Protein AF-A0A7W7CA98-F1 (afdb_monomer)

Sequence (179 aa):
MEGNAPVQLARRSTPPKPGTEVPLLAFAPRVGLQLGHRPVLLFFSGGLRLRAEASVDGRSRLRVLGFHLLADHPQLGKVTITRTEPDSAPTSLVDTGGTEAPGVSALFLHCAVDIERSPGSGRALHLRTSTPLQLVGRARTFPPVSEPFRSQRTVELYQPGDSVPMGSLDPFRVNLGGC

pLDDT: mean 81.35, std 17.96, range [35.34, 98.25]

Structure (mmCIF, N/CA/C/O backbone):
data_AF-A0A7W7CA98-F1
#
_entry.id   AF-A0A7W7CA98-F1
#
loop_
_atom_site.group_PDB
_atom_site.id
_atom_site.type_symbol
_atom_site.label_atom_id
_atom_site.label_alt_id
_atom_site.label_comp_id
_atom_site.label_asym_id
_atom_site.label_entity_id
_atom_site.label_seq_id
_atom_site.pdbx_PDB_ins_code
_atom_site.Cartn_x
_atom_site.Cartn_y
_atom_site.Cartn_z
_atom_site.occupancy
_atom_site.B_iso_or_equiv
_atom_site.auth_seq_id
_atom_site.auth_comp_id
_atom_site.auth_asym_id
_atom_site.auth_atom_id
_atom_site.pdbx_PDB_model_num
ATOM 1 N N . MET A 1 1 ? 3.972 -41.163 -28.117 1.00 38.75 1 MET A N 1
ATOM 2 C CA . MET A 1 1 ? 4.269 -40.563 -26.800 1.00 38.75 1 MET A CA 1
ATOM 3 C C . MET A 1 1 ? 5.172 -39.371 -27.063 1.00 38.75 1 MET A C 1
ATOM 5 O O . MET A 1 1 ? 6.382 -39.535 -27.114 1.00 38.75 1 MET A O 1
ATOM 9 N N . GLU A 1 2 ? 4.589 -38.215 -27.373 1.00 37.62 2 GLU A N 1
ATOM 10 C CA . GLU A 1 2 ? 5.358 -36.997 -27.647 1.00 37.62 2 GLU A CA 1
ATOM 11 C C . GLU A 1 2 ? 5.574 -36.235 -26.343 1.00 37.62 2 GLU A C 1
ATOM 13 O O . GLU A 1 2 ? 4.638 -35.974 -25.586 1.00 37.62 2 GLU A O 1
ATOM 18 N N . GLY A 1 3 ? 6.849 -35.985 -26.050 1.00 35.34 3 GLY A N 1
ATOM 19 C CA . GLY A 1 3 ? 7.312 -35.357 -24.827 1.00 35.34 3 GLY A CA 1
ATOM 20 C C . GLY A 1 3 ? 6.863 -33.906 -24.746 1.00 35.34 3 GLY A C 1
ATOM 21 O O . GLY A 1 3 ? 7.162 -33.091 -25.614 1.00 35.34 3 GLY A O 1
ATOM 22 N N . ASN A 1 4 ? 6.170 -33.598 -23.657 1.00 39.41 4 ASN A N 1
ATOM 23 C CA . ASN A 1 4 ? 5.813 -32.251 -23.250 1.00 39.41 4 ASN A CA 1
ATOM 24 C C . ASN A 1 4 ? 7.109 -31.489 -22.911 1.00 39.41 4 ASN A C 1
ATOM 26 O O . ASN A 1 4 ? 7.714 -31.719 -21.862 1.00 39.41 4 ASN A O 1
ATOM 30 N N . ALA A 1 5 ? 7.571 -30.618 -23.808 1.00 38.69 5 ALA A N 1
ATOM 31 C CA . ALA A 1 5 ? 8.674 -29.714 -23.508 1.00 38.69 5 ALA A CA 1
ATOM 32 C C . ALA A 1 5 ? 8.193 -28.667 -22.484 1.00 38.69 5 ALA A C 1
ATOM 34 O O . ALA A 1 5 ? 7.146 -28.049 -22.697 1.00 38.69 5 ALA A O 1
ATOM 35 N N . PRO A 1 6 ? 8.911 -28.436 -21.372 1.00 41.59 6 PRO A N 1
ATOM 36 C CA . PRO A 1 6 ? 8.546 -27.372 -20.452 1.00 41.59 6 PRO A CA 1
ATOM 37 C C . PRO A 1 6 ? 8.719 -26.025 -21.159 1.00 41.59 6 PRO A C 1
ATOM 39 O O . PRO A 1 6 ? 9.784 -25.735 -21.705 1.00 41.59 6 PRO A O 1
ATOM 42 N N . VAL A 1 7 ? 7.669 -25.198 -21.132 1.00 41.00 7 VAL A N 1
ATOM 43 C CA . VAL A 1 7 ? 7.713 -23.796 -21.562 1.00 41.00 7 VAL A CA 1
ATOM 44 C C . VAL A 1 7 ? 8.813 -23.099 -20.767 1.00 41.00 7 VAL A C 1
ATOM 46 O O . VAL A 1 7 ? 8.679 -22.792 -19.582 1.00 41.00 7 VAL A O 1
ATOM 49 N N . GLN A 1 8 ? 9.946 -22.899 -21.426 1.00 37.78 8 GLN A N 1
ATOM 50 C CA . GLN A 1 8 ? 11.097 -22.207 -20.887 1.00 37.78 8 GLN A CA 1
ATOM 51 C C . GLN A 1 8 ? 10.727 -20.720 -20.837 1.00 37.78 8 GLN A C 1
ATOM 53 O O . GLN A 1 8 ? 10.763 -20.035 -21.856 1.00 37.78 8 GLN A O 1
ATOM 58 N N . LEU A 1 9 ? 10.318 -20.222 -19.662 1.00 40.81 9 LEU A N 1
ATOM 59 C CA . LEU A 1 9 ? 10.191 -18.784 -19.405 1.00 40.81 9 LEU A CA 1
ATOM 60 C C . LEU A 1 9 ? 11.512 -18.117 -19.809 1.00 40.81 9 LEU A C 1
ATOM 62 O O . LEU A 1 9 ? 12.545 -18.302 -19.160 1.00 40.81 9 LEU A O 1
ATOM 66 N N . ALA A 1 10 ? 11.485 -17.410 -20.937 1.00 39.41 10 ALA A N 1
ATOM 67 C CA . ALA A 1 10 ? 12.658 -16.836 -21.566 1.00 39.41 10 ALA A CA 1
ATOM 68 C C . ALA A 1 10 ? 13.371 -15.888 -20.589 1.00 39.41 10 ALA A C 1
ATOM 70 O O . ALA A 1 10 ? 12.891 -14.804 -20.266 1.00 39.41 10 ALA A O 1
ATOM 71 N N . ARG A 1 11 ? 14.563 -16.293 -20.138 1.00 43.44 11 ARG A N 1
ATOM 72 C CA . ARG A 1 11 ? 15.487 -15.513 -19.298 1.00 43.44 11 ARG A CA 1
ATOM 73 C C . ARG A 1 11 ? 16.206 -14.398 -20.077 1.00 43.44 11 ARG A C 1
ATOM 75 O O . ARG A 1 11 ? 17.404 -14.194 -19.907 1.00 43.44 11 ARG A O 1
ATOM 82 N N . ARG A 1 12 ? 15.510 -13.675 -20.954 1.00 42.28 12 ARG A N 1
ATOM 83 C CA . ARG A 1 12 ? 16.051 -12.482 -21.622 1.00 42.28 12 ARG A CA 1
ATOM 84 C C . ARG A 1 12 ? 15.076 -11.329 -21.442 1.00 42.28 12 ARG A C 1
ATOM 86 O O . ARG A 1 12 ? 14.159 -11.152 -22.233 1.00 42.28 12 ARG A O 1
ATOM 93 N N . SER A 1 13 ? 15.282 -10.553 -20.382 1.00 53.19 13 SER A N 1
ATOM 94 C CA . SER A 1 13 ? 14.609 -9.274 -20.182 1.00 53.19 13 SER A CA 1
ATOM 95 C C . SER A 1 13 ? 15.211 -8.253 -21.143 1.00 53.19 13 SER A C 1
ATOM 97 O O . SER A 1 13 ? 16.136 -7.525 -20.792 1.00 53.19 13 SER A O 1
ATOM 99 N N . THR A 1 14 ? 14.722 -8.209 -22.382 1.00 57.91 14 THR A N 1
ATOM 100 C CA . THR A 1 14 ? 14.860 -6.983 -23.175 1.00 57.91 14 THR A CA 1
ATOM 101 C C . THR A 1 14 ? 14.300 -5.829 -22.342 1.00 57.91 14 THR A C 1
ATOM 103 O O . THR A 1 14 ? 13.187 -5.972 -21.823 1.00 57.91 14 THR A O 1
ATOM 106 N N . PRO A 1 15 ? 15.044 -4.722 -22.167 1.00 64.69 15 PRO A N 1
ATOM 107 C CA . PRO A 1 15 ? 14.547 -3.580 -21.415 1.00 64.69 15 PRO A CA 1
ATOM 108 C C . PRO A 1 15 ? 13.230 -3.101 -22.042 1.00 64.69 15 PRO A C 1
ATOM 110 O O . PRO A 1 15 ? 13.101 -3.101 -23.274 1.00 64.69 15 PRO A O 1
ATOM 113 N N . PRO A 1 16 ? 12.220 -2.751 -21.229 1.00 72.25 16 PRO A N 1
ATOM 114 C CA . PRO A 1 16 ? 10.936 -2.321 -21.757 1.00 72.25 16 PRO A CA 1
ATOM 115 C C . PRO A 1 16 ? 11.094 -1.064 -22.603 1.00 72.25 16 PRO A C 1
ATOM 117 O O . PRO A 1 16 ? 11.877 -0.171 -22.278 1.00 72.25 16 PRO A O 1
ATOM 120 N N . LYS A 1 17 ? 10.296 -0.954 -23.670 1.00 80.19 17 LYS A N 1
ATOM 121 C CA . LYS A 1 17 ? 10.222 0.298 -24.429 1.00 80.19 17 LYS A CA 1
ATOM 122 C C . LYS A 1 17 ? 9.733 1.411 -23.491 1.00 80.19 17 LYS A C 1
ATOM 124 O O . LYS A 1 17 ? 8.722 1.200 -22.808 1.00 80.19 17 LYS A O 1
ATOM 129 N N . PRO A 1 18 ? 10.382 2.586 -23.459 1.00 82.81 18 PRO A N 1
ATOM 130 C CA . PRO A 1 18 ? 9.854 3.735 -22.737 1.00 82.81 18 PRO A CA 1
ATOM 131 C C . PRO A 1 18 ? 8.392 4.005 -23.111 1.00 82.81 18 PRO A C 1
ATOM 133 O O . PRO A 1 18 ? 7.999 3.877 -24.268 1.00 82.81 18 PRO A O 1
ATOM 136 N N . GLY A 1 19 ? 7.579 4.336 -22.115 1.00 82.12 19 GLY A N 1
ATOM 137 C CA . GLY A 1 19 ? 6.138 4.522 -22.239 1.00 82.12 19 GLY A CA 1
ATOM 138 C C . GLY A 1 19 ? 5.304 3.257 -22.022 1.00 82.12 19 GLY A C 1
ATOM 139 O O . GLY A 1 19 ? 4.099 3.403 -21.825 1.00 82.12 19 GLY A O 1
ATOM 140 N N . THR A 1 20 ? 5.909 2.059 -22.002 1.00 84.94 20 THR A N 1
ATOM 141 C CA . THR A 1 20 ? 5.192 0.789 -21.773 1.00 84.94 20 THR A CA 1
ATOM 142 C C . THR A 1 20 ? 4.537 0.784 -20.398 1.00 84.94 20 THR A C 1
ATOM 144 O O . THR A 1 20 ? 5.228 0.886 -19.384 1.00 84.94 20 THR A O 1
ATOM 147 N N . GLU A 1 21 ? 3.217 0.630 -20.362 1.00 88.69 21 GLU A N 1
ATOM 148 C CA . GLU A 1 21 ? 2.452 0.443 -19.132 1.00 88.69 21 GLU A CA 1
ATOM 149 C C . GLU A 1 21 ? 2.209 -1.038 -18.870 1.00 88.69 21 GLU A C 1
ATOM 151 O O . GLU A 1 21 ? 1.851 -1.783 -19.781 1.00 88.69 21 GLU A O 1
ATOM 156 N N . VAL A 1 22 ? 2.370 -1.459 -17.618 1.00 85.94 22 VAL A N 1
ATOM 157 C CA . VAL A 1 22 ? 2.112 -2.834 -17.198 1.00 85.94 22 VAL A CA 1
ATOM 158 C C . VAL A 1 22 ? 1.231 -2.830 -15.948 1.00 85.94 22 VAL A C 1
ATOM 160 O O . VAL A 1 22 ? 1.645 -2.297 -14.910 1.00 85.94 22 VAL A O 1
ATOM 163 N N . PRO A 1 23 ? 0.014 -3.397 -16.023 1.00 91.50 23 PRO A N 1
ATOM 164 C CA . PRO A 1 23 ? -0.762 -3.728 -14.841 1.00 91.50 23 PRO A CA 1
ATOM 165 C C . PRO A 1 23 ? -0.177 -4.976 -14.174 1.00 91.50 23 PRO A C 1
ATOM 167 O O . PRO A 1 23 ? 0.220 -5.926 -14.844 1.00 91.50 23 PRO A O 1
ATOM 170 N N . LEU A 1 24 ? -0.129 -4.964 -12.849 1.00 91.19 24 LEU A N 1
ATOM 171 C CA . LEU A 1 24 ? 0.368 -6.051 -12.017 1.00 91.19 24 LEU A CA 1
ATOM 172 C C . LEU A 1 24 ? -0.635 -6.335 -10.915 1.00 91.19 24 LEU A C 1
ATOM 174 O O . LEU A 1 24 ? -1.216 -5.410 -10.341 1.00 91.19 24 LEU A O 1
ATOM 178 N N . LEU A 1 25 ? -0.774 -7.609 -10.572 1.00 94.50 25 LEU A N 1
ATOM 179 C CA . LEU A 1 25 ? -1.448 -8.008 -9.347 1.00 94.50 25 LEU A CA 1
ATOM 180 C C . LEU A 1 25 ? -0.544 -7.688 -8.160 1.00 94.50 25 LEU A C 1
ATOM 182 O O . LEU A 1 25 ? 0.671 -7.869 -8.232 1.00 94.50 25 LEU A O 1
ATOM 186 N N . ALA A 1 26 ? -1.134 -7.229 -7.062 1.00 95.12 26 ALA A N 1
ATOM 187 C CA . ALA A 1 26 ? -0.420 -6.934 -5.829 1.00 95.12 26 ALA A CA 1
ATOM 188 C C . ALA A 1 26 ? -1.074 -7.664 -4.654 1.00 95.12 26 ALA A C 1
ATOM 190 O O . ALA A 1 26 ? -2.284 -7.580 -4.448 1.00 95.12 26 ALA A O 1
ATOM 191 N N . PHE A 1 27 ? -0.264 -8.371 -3.869 1.00 96.69 27 PHE A N 1
ATOM 192 C CA . PHE A 1 27 ? -0.715 -9.118 -2.700 1.00 96.6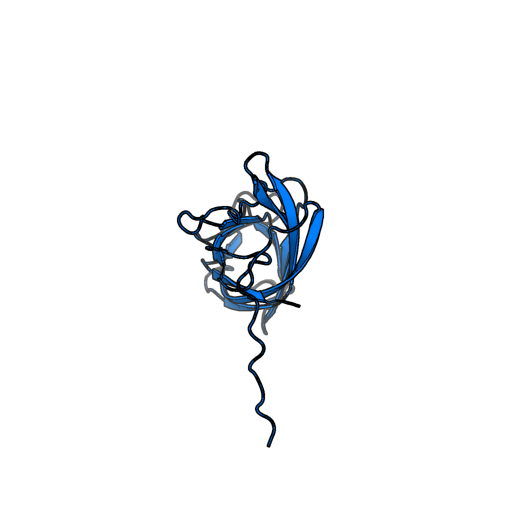9 27 PHE A CA 1
ATOM 193 C C . PHE A 1 27 ? 0.159 -8.808 -1.488 1.00 96.69 27 PHE A C 1
ATOM 195 O O . PHE A 1 27 ? 1.368 -9.051 -1.511 1.00 96.69 27 PHE A O 1
ATOM 202 N N . ALA A 1 28 ? -0.452 -8.312 -0.417 1.00 97.00 28 ALA A N 1
ATOM 203 C CA . ALA A 1 28 ? 0.233 -7.970 0.821 1.00 97.00 28 ALA A CA 1
ATOM 204 C C . ALA A 1 28 ? -0.384 -8.734 2.004 1.00 97.00 28 ALA A C 1
ATOM 206 O O . ALA A 1 28 ? -1.380 -8.296 2.585 1.00 97.00 28 ALA A O 1
ATOM 207 N N . PRO A 1 29 ? 0.166 -9.912 2.351 1.00 96.00 29 PRO A N 1
ATOM 208 C CA . PRO A 1 29 ? -0.330 -10.689 3.475 1.00 96.00 29 PRO A CA 1
ATOM 209 C C . PRO A 1 29 ? 0.144 -10.093 4.799 1.00 96.00 29 PRO A C 1
ATOM 211 O O . PRO A 1 29 ? 1.286 -9.642 4.902 1.00 96.00 29 PRO A O 1
ATOM 214 N N . ARG A 1 30 ? -0.693 -10.222 5.834 1.00 95.44 30 ARG A N 1
ATOM 215 C CA . ARG A 1 30 ? -0.343 -9.903 7.228 1.00 95.44 30 ARG A CA 1
ATOM 216 C C . ARG A 1 30 ? 0.159 -8.467 7.412 1.00 95.44 30 ARG A C 1
ATOM 218 O O . ARG A 1 30 ? 1.172 -8.242 8.066 1.00 95.44 30 ARG A O 1
ATOM 225 N N . VAL A 1 31 ? -0.547 -7.501 6.836 1.00 97.12 31 VAL A N 1
ATOM 226 C CA . VAL A 1 31 ? -0.286 -6.083 7.097 1.00 97.12 31 VAL A CA 1
ATOM 227 C C . VAL A 1 31 ? -0.853 -5.742 8.472 1.00 97.12 31 VAL A C 1
ATOM 229 O O . VAL A 1 31 ? -2.056 -5.887 8.684 1.00 97.12 31 VAL A O 1
ATOM 232 N N . GLY A 1 32 ? 0.005 -5.324 9.401 1.00 96.88 32 GLY A N 1
ATOM 233 C CA . GLY A 1 32 ? -0.418 -4.811 10.701 1.00 96.88 32 GLY A CA 1
ATOM 234 C C . GLY A 1 32 ? -0.934 -3.385 10.563 1.00 96.88 32 GLY A C 1
ATOM 235 O O . GLY A 1 32 ? -0.190 -2.499 10.153 1.00 96.88 32 GLY A O 1
ATOM 236 N N . LEU A 1 33 ? -2.211 -3.171 10.870 1.00 96.69 33 LEU A N 1
ATOM 237 C CA . LEU A 1 33 ? -2.832 -1.855 10.973 1.00 96.69 33 LEU A CA 1
ATOM 238 C C . LEU A 1 33 ? -3.102 -1.559 12.449 1.00 96.69 33 LEU A C 1
ATOM 240 O O . LEU A 1 33 ? -3.957 -2.193 13.072 1.00 96.69 33 LEU A O 1
ATOM 244 N N . GLN A 1 34 ? -2.383 -0.589 13.004 1.00 95.44 34 GLN A N 1
ATOM 245 C CA . GLN A 1 34 ? -2.577 -0.120 14.368 1.00 95.44 34 GLN A CA 1
ATOM 246 C C . GLN A 1 34 ? -3.574 1.040 14.372 1.00 95.44 34 GLN A C 1
ATOM 248 O O . GLN A 1 34 ? -3.296 2.107 13.828 1.00 95.44 34 GLN A O 1
ATOM 253 N N . LEU A 1 35 ? -4.721 0.842 15.022 1.00 90.69 35 LEU A N 1
ATOM 254 C CA . LEU A 1 35 ? -5.713 1.881 15.308 1.00 90.69 35 LEU A CA 1
ATOM 255 C C . LEU A 1 35 ? -6.043 1.793 16.803 1.00 90.69 35 LEU A C 1
ATOM 257 O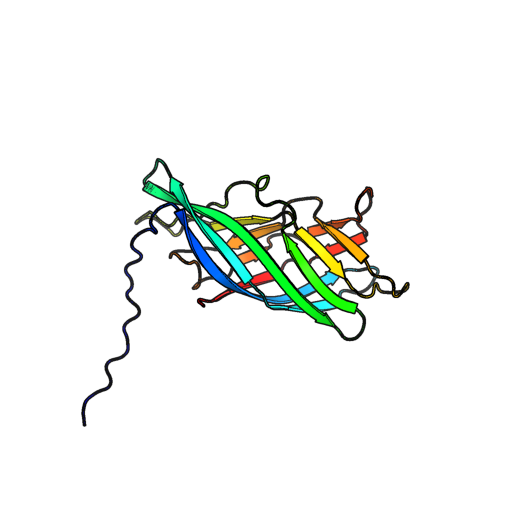 O . LEU A 1 35 ? -6.710 0.857 17.246 1.00 90.69 35 LEU A O 1
ATOM 261 N N . GLY A 1 36 ? -5.526 2.722 17.608 1.00 83.38 36 GLY A N 1
ATOM 262 C CA . GLY A 1 36 ? -5.652 2.662 19.069 1.00 83.38 36 GLY A CA 1
ATOM 263 C C . GLY A 1 36 ? -4.687 1.661 19.720 1.00 83.38 36 GLY A C 1
ATOM 264 O O . GLY A 1 36 ? -3.487 1.715 19.469 1.00 83.38 36 GLY A O 1
ATOM 265 N N . HIS A 1 37 ? -5.183 0.771 20.592 1.00 77.44 37 HIS A N 1
ATOM 266 C CA . HIS A 1 37 ? -4.340 -0.062 21.471 1.00 77.44 37 HIS A CA 1
ATOM 267 C C . HIS A 1 37 ? -3.979 -1.456 20.937 1.00 77.44 37 HIS A C 1
ATOM 269 O O . HIS A 1 37 ? -3.053 -2.069 21.466 1.00 77.44 37 HIS A O 1
ATOM 275 N N . ARG A 1 38 ? -4.678 -1.990 19.927 1.00 83.56 38 ARG A N 1
ATOM 276 C CA . ARG A 1 38 ? -4.408 -3.340 19.398 1.00 83.56 38 ARG A CA 1
ATOM 277 C C . ARG A 1 38 ? -4.220 -3.327 17.878 1.00 83.56 38 ARG A C 1
ATOM 279 O O . ARG A 1 38 ? -5.066 -2.749 17.195 1.00 83.56 38 ARG A O 1
ATOM 286 N N . PRO A 1 39 ? -3.177 -3.995 17.354 1.00 89.94 39 PRO A N 1
ATOM 287 C CA . PRO A 1 39 ? -2.989 -4.132 15.918 1.00 89.94 39 PRO A CA 1
ATOM 288 C C . PRO A 1 39 ? -4.007 -5.111 15.340 1.00 89.94 39 PRO A C 1
ATOM 290 O O . PRO A 1 39 ? -4.326 -6.139 15.943 1.00 89.94 39 PRO A O 1
ATOM 293 N N . VAL A 1 40 ? -4.481 -4.806 14.137 1.00 94.50 40 VAL A N 1
ATOM 294 C CA . VAL A 1 40 ? -5.306 -5.696 13.321 1.00 94.50 40 VAL A CA 1
ATOM 295 C C . VAL A 1 40 ? -4.460 -6.212 12.166 1.00 94.50 40 VAL A C 1
ATOM 297 O O . VAL A 1 40 ? -3.787 -5.438 11.491 1.00 94.50 40 VAL A O 1
ATOM 300 N N . LEU A 1 41 ? -4.494 -7.522 11.923 1.00 97.00 41 LEU A N 1
ATOM 301 C CA . LEU A 1 41 ? -3.816 -8.123 10.778 1.00 97.00 41 LEU A CA 1
ATOM 302 C C . LEU A 1 41 ? -4.764 -8.203 9.587 1.00 97.00 41 LEU A C 1
ATOM 304 O O . LEU A 1 41 ? -5.816 -8.837 9.657 1.00 97.00 41 LEU A O 1
ATOM 308 N N . LEU A 1 42 ? -4.354 -7.593 8.481 1.00 97.62 42 LEU A N 1
ATOM 309 C CA . LEU A 1 42 ? -5.119 -7.530 7.245 1.00 97.62 42 LEU A CA 1
ATOM 310 C C . LEU A 1 42 ? -4.413 -8.294 6.124 1.00 97.62 42 LEU A C 1
ATOM 312 O O . LEU A 1 42 ? -3.181 -8.341 6.038 1.00 97.62 42 LEU A O 1
ATOM 316 N N . PHE A 1 43 ? -5.212 -8.893 5.248 1.00 98.06 43 PHE A N 1
ATOM 317 C CA . PHE A 1 43 ? -4.743 -9.571 4.046 1.00 98.06 43 P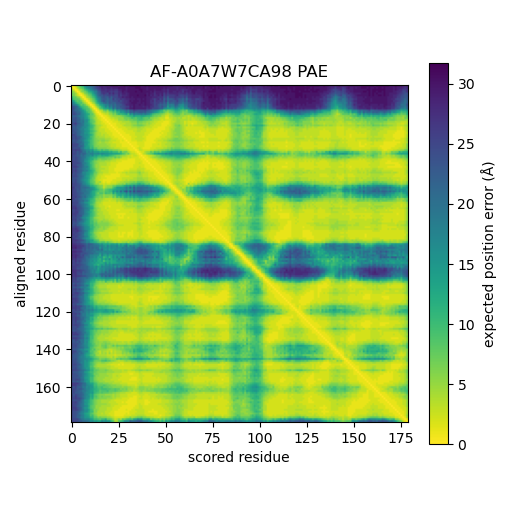HE A CA 1
ATOM 318 C C . PHE A 1 43 ? -5.215 -8.775 2.843 1.00 98.06 43 PHE A C 1
ATOM 320 O O . PHE A 1 43 ? -6.390 -8.804 2.492 1.00 98.06 43 PHE A O 1
ATOM 327 N N . PHE A 1 44 ? -4.288 -8.042 2.241 1.00 98.19 44 PHE A N 1
ATOM 328 C CA . PHE A 1 44 ? -4.592 -7.157 1.134 1.00 98.19 44 PHE A CA 1
ATOM 329 C C . PHE A 1 44 ? -4.347 -7.835 -0.210 1.00 98.19 44 PHE A C 1
ATOM 331 O O . PHE A 1 44 ? -3.325 -8.495 -0.418 1.00 98.19 44 PHE A O 1
ATOM 338 N N . SER A 1 45 ? -5.248 -7.586 -1.152 1.00 97.69 45 SER A N 1
ATOM 339 C CA . SER A 1 45 ? -5.090 -7.925 -2.564 1.00 97.69 45 SER A CA 1
ATOM 340 C C . SER A 1 45 ? -5.542 -6.760 -3.440 1.00 97.69 45 SER A C 1
ATOM 342 O O . SER A 1 45 ? -6.346 -5.932 -3.019 1.00 97.69 45 SER A O 1
ATOM 344 N N . GLY A 1 46 ? -4.995 -6.649 -4.642 1.00 96.50 46 GLY A N 1
ATOM 345 C CA . GLY A 1 46 ? -5.350 -5.578 -5.560 1.00 96.50 46 GLY A CA 1
ATOM 346 C C . GLY A 1 46 ? -4.357 -5.465 -6.702 1.00 96.50 46 GLY A C 1
ATOM 347 O O . GLY A 1 46 ? -3.925 -6.478 -7.254 1.00 96.50 46 GLY A O 1
ATOM 348 N N . GLY A 1 47 ? -3.991 -4.237 -7.061 1.00 94.50 47 GLY A N 1
ATOM 349 C CA . GLY A 1 47 ? -3.183 -3.975 -8.241 1.00 94.50 47 GLY A CA 1
ATOM 350 C C . GLY A 1 47 ? -2.197 -2.823 -8.104 1.00 94.50 47 GLY A C 1
ATOM 351 O O . GLY A 1 47 ? -2.384 -1.868 -7.347 1.00 94.50 47 GLY A O 1
ATOM 352 N N . LEU A 1 48 ? -1.146 -2.920 -8.909 1.00 91.69 48 LEU A N 1
ATOM 353 C CA . LEU A 1 48 ? -0.130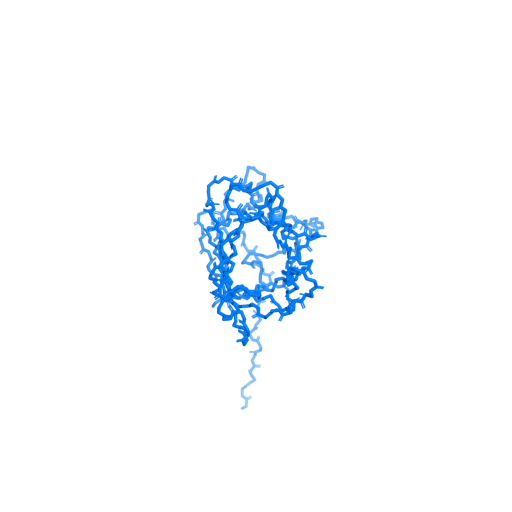 -1.904 -9.132 1.00 91.69 48 LEU A CA 1
ATOM 354 C C . LEU A 1 48 ? -0.027 -1.675 -10.643 1.00 91.69 48 LEU A C 1
ATOM 356 O O . LEU A 1 48 ? 0.115 -2.621 -11.407 1.00 91.69 48 LEU A O 1
ATOM 360 N N . ARG A 1 49 ? -0.083 -0.425 -11.094 1.00 90.19 49 ARG A N 1
ATOM 361 C CA . ARG A 1 49 ? 0.182 -0.064 -12.493 1.00 90.19 49 ARG A CA 1
ATOM 362 C C . ARG A 1 49 ? 1.511 0.659 -12.562 1.00 90.19 49 ARG A C 1
ATOM 364 O O . ARG A 1 49 ? 1.688 1.658 -11.867 1.00 90.19 49 ARG A O 1
ATOM 371 N N . LEU A 1 50 ? 2.422 0.166 -13.393 1.00 86.06 50 LEU A N 1
ATOM 372 C CA . LEU A 1 50 ? 3.742 0.754 -13.610 1.00 86.06 50 LEU A CA 1
ATOM 373 C C . LEU A 1 50 ? 3.885 1.214 -15.058 1.00 86.06 50 LEU A C 1
ATOM 375 O O . LEU A 1 50 ? 3.326 0.596 -15.959 1.00 86.06 50 LEU A O 1
ATOM 379 N N . ARG A 1 51 ? 4.677 2.259 -15.283 1.00 85.06 51 ARG A N 1
ATOM 380 C CA . ARG A 1 51 ? 5.111 2.707 -16.605 1.00 85.06 51 ARG A CA 1
ATOM 381 C C . ARG A 1 51 ? 6.625 2.707 -16.681 1.00 85.06 51 ARG A C 1
ATOM 383 O O . ARG A 1 51 ? 7.270 3.257 -15.794 1.00 85.06 51 ARG A O 1
ATOM 390 N N . ALA A 1 52 ? 7.182 2.122 -17.732 1.00 80.94 52 ALA A N 1
ATOM 391 C CA . ALA A 1 52 ? 8.596 2.254 -18.042 1.00 80.94 52 ALA A CA 1
ATOM 392 C C . ALA A 1 52 ? 8.894 3.670 -18.551 1.00 80.94 52 ALA A C 1
ATOM 394 O O . ALA A 1 52 ? 8.222 4.170 -19.450 1.00 80.94 52 ALA A O 1
ATOM 395 N N . GLU A 1 53 ? 9.918 4.306 -18.007 1.00 77.44 53 GLU A N 1
ATOM 396 C CA . GLU A 1 53 ? 10.437 5.604 -18.420 1.00 77.44 53 GLU A CA 1
ATOM 397 C C . GLU A 1 53 ? 11.873 5.443 -18.924 1.00 77.44 53 GLU A C 1
ATOM 399 O O . GLU A 1 53 ? 12.638 4.604 -18.434 1.00 77.44 53 GLU A O 1
ATOM 404 N N . ALA A 1 54 ? 12.236 6.248 -19.923 1.00 69.69 54 ALA A N 1
ATOM 405 C CA . ALA A 1 54 ? 13.599 6.285 -20.430 1.00 69.69 54 ALA A CA 1
ATOM 406 C C . ALA A 1 54 ? 14.543 6.830 -19.351 1.00 69.69 54 ALA A C 1
ATOM 408 O O . ALA A 1 54 ? 14.212 7.794 -18.658 1.00 69.69 54 ALA A O 1
ATOM 409 N N . SER A 1 55 ? 15.733 6.247 -19.241 1.00 66.31 55 SER A N 1
ATOM 410 C CA . SER A 1 55 ? 16.836 6.835 -18.486 1.00 66.31 55 SER A CA 1
ATOM 411 C C . SER A 1 55 ? 17.989 7.148 -19.434 1.00 66.31 55 SER A C 1
ATOM 413 O O . SER A 1 55 ? 18.213 6.444 -20.419 1.00 66.31 55 SER A O 1
ATOM 415 N N . VAL A 1 56 ? 18.716 8.223 -19.135 1.00 58.94 56 VAL A N 1
ATOM 416 C CA . VAL A 1 56 ? 19.825 8.740 -19.958 1.00 58.94 56 VAL A CA 1
ATOM 417 C C . VAL A 1 56 ? 21.043 7.797 -19.928 1.00 58.94 56 VAL A C 1
ATOM 419 O O . VAL A 1 56 ? 21.885 7.836 -20.815 1.00 58.94 56 VAL A O 1
ATOM 422 N N . ASP A 1 57 ? 21.113 6.908 -18.936 1.00 65.50 57 ASP A N 1
ATOM 423 C CA . ASP A 1 57 ? 22.198 5.953 -18.676 1.00 65.50 57 ASP A CA 1
ATOM 424 C C . ASP A 1 57 ? 21.932 4.536 -19.228 1.00 65.50 57 ASP A C 1
ATOM 426 O O . ASP A 1 57 ? 22.640 3.594 -18.880 1.00 65.50 57 ASP A O 1
ATOM 430 N N . GLY A 1 58 ? 20.906 4.353 -20.068 1.00 58.69 58 GLY A N 1
ATOM 431 C CA . GLY A 1 58 ? 20.547 3.037 -20.617 1.00 58.69 58 GLY A CA 1
ATOM 432 C C . GLY A 1 58 ? 19.795 2.122 -19.640 1.00 58.69 58 GLY A C 1
ATOM 433 O O . GLY A 1 58 ? 19.462 0.991 -19.996 1.00 58.69 58 GLY A O 1
ATOM 434 N N . ARG A 1 59 ? 19.475 2.606 -18.432 1.00 64.50 59 ARG A N 1
ATOM 435 C CA . ARG A 1 59 ? 18.572 1.936 -17.484 1.00 64.50 59 ARG A CA 1
ATOM 436 C C . ARG A 1 59 ? 17.109 2.275 -17.796 1.00 64.50 59 ARG A C 1
ATOM 438 O O . ARG A 1 59 ? 16.811 3.220 -18.524 1.00 64.50 59 ARG A O 1
ATOM 445 N N . SER A 1 60 ? 16.159 1.520 -17.247 1.00 66.06 60 SER A N 1
ATOM 446 C CA . SER A 1 60 ? 14.740 1.916 -17.262 1.00 66.06 60 SER A CA 1
ATOM 447 C C . SER A 1 60 ? 14.334 2.432 -15.889 1.00 66.06 60 SER A C 1
ATOM 449 O O . SER A 1 60 ? 14.588 1.770 -14.894 1.00 66.06 60 SER A O 1
ATOM 451 N N . ARG A 1 61 ? 13.685 3.594 -15.810 1.00 74.69 61 ARG A N 1
ATOM 452 C CA . ARG A 1 61 ? 13.034 4.057 -14.570 1.00 74.69 61 ARG A CA 1
ATOM 453 C C . ARG A 1 61 ? 11.585 3.604 -14.579 1.00 74.69 61 ARG A C 1
ATOM 455 O O . ARG A 1 61 ? 11.021 3.446 -15.656 1.00 74.69 61 ARG A O 1
ATOM 462 N N . LEU A 1 62 ? 10.974 3.381 -13.418 1.00 76.12 62 LEU A N 1
ATOM 463 C CA . LEU A 1 62 ? 9.553 3.051 -13.358 1.00 76.12 62 LEU A CA 1
ATOM 464 C C . LEU A 1 62 ? 8.782 4.182 -12.700 1.00 76.12 62 LEU A C 1
ATOM 466 O O . LEU A 1 62 ? 9.113 4.651 -11.616 1.00 76.12 62 LEU A O 1
ATOM 470 N N . ARG A 1 63 ? 7.684 4.579 -13.320 1.00 81.31 63 ARG A N 1
ATOM 471 C CA . ARG A 1 63 ? 6.699 5.430 -12.675 1.00 81.31 63 ARG A CA 1
ATOM 472 C C . ARG A 1 63 ? 5.550 4.566 -12.210 1.00 81.31 63 ARG A C 1
ATOM 474 O O . ARG A 1 63 ? 4.944 3.848 -13.002 1.00 81.31 63 ARG A O 1
ATOM 481 N N . VAL A 1 64 ? 5.233 4.636 -10.924 1.00 85.38 64 VAL A N 1
ATOM 482 C CA . VAL A 1 64 ? 3.945 4.127 -10.460 1.00 85.38 64 VAL A CA 1
ATOM 483 C C . VAL A 1 64 ? 2.878 5.017 -11.085 1.00 85.38 64 VAL A C 1
ATOM 485 O O . VAL A 1 64 ? 3.000 6.237 -11.055 1.00 85.38 64 VAL A O 1
ATOM 488 N N . LEU A 1 65 ? 1.852 4.423 -11.682 1.00 86.56 65 LEU A N 1
ATOM 489 C CA . LEU A 1 65 ? 0.682 5.123 -12.211 1.00 86.56 65 LEU A CA 1
ATOM 490 C C . LEU A 1 65 ? -0.513 4.955 -11.278 1.00 86.56 65 LEU A C 1
ATOM 492 O O . LEU A 1 65 ? -1.225 5.912 -11.004 1.00 86.56 65 LEU A O 1
ATOM 496 N N . GLY A 1 66 ? -0.687 3.759 -10.721 1.00 90.12 66 GLY A N 1
ATOM 497 C CA . GLY A 1 66 ? -1.771 3.457 -9.795 1.00 90.12 66 GLY A CA 1
ATOM 498 C C . GLY A 1 66 ? -1.358 2.397 -8.790 1.00 90.12 66 GLY A C 1
ATOM 499 O O . GLY A 1 66 ? -0.559 1.518 -9.103 1.00 90.12 66 GLY A O 1
ATOM 500 N N . PHE A 1 67 ? -1.907 2.492 -7.586 1.00 92.94 67 PHE A N 1
ATOM 501 C CA . PHE A 1 67 ? -1.748 1.503 -6.530 1.00 92.94 67 PHE A CA 1
ATOM 502 C C . PHE A 1 67 ? -3.059 1.434 -5.759 1.00 92.94 67 PHE A C 1
ATOM 504 O O . PHE A 1 67 ? -3.567 2.464 -5.310 1.00 92.94 67 PHE A O 1
ATOM 511 N N . HIS A 1 68 ? -3.616 0.233 -5.671 1.00 95.94 68 HIS A N 1
ATOM 512 C CA . HIS A 1 68 ? -4.879 -0.032 -5.006 1.00 95.94 68 HIS A CA 1
ATOM 513 C C . HIS A 1 68 ? -4.796 -1.394 -4.333 1.00 95.94 68 HIS A C 1
ATOM 515 O O . HIS A 1 68 ? -4.578 -2.400 -5.004 1.00 95.94 68 HIS A O 1
ATOM 521 N N . LEU A 1 69 ? -4.985 -1.429 -3.022 1.00 97.44 69 LEU A N 1
ATOM 522 C CA . LEU A 1 69 ? -5.078 -2.650 -2.238 1.00 97.44 69 LEU A CA 1
ATOM 523 C C . LEU A 1 69 ? -6.373 -2.638 -1.436 1.00 97.44 69 LEU A C 1
ATOM 525 O O . LEU A 1 69 ? -6.758 -1.607 -0.892 1.00 97.44 69 LEU A O 1
ATOM 529 N N . LEU A 1 70 ? -7.004 -3.798 -1.324 1.00 98.25 70 LEU A N 1
ATOM 530 C CA . LEU A 1 70 ? -8.266 -4.007 -0.634 1.00 98.25 70 LEU A CA 1
ATOM 531 C C . LEU A 1 70 ? -8.134 -5.184 0.332 1.00 98.25 70 LEU A C 1
ATOM 533 O O . 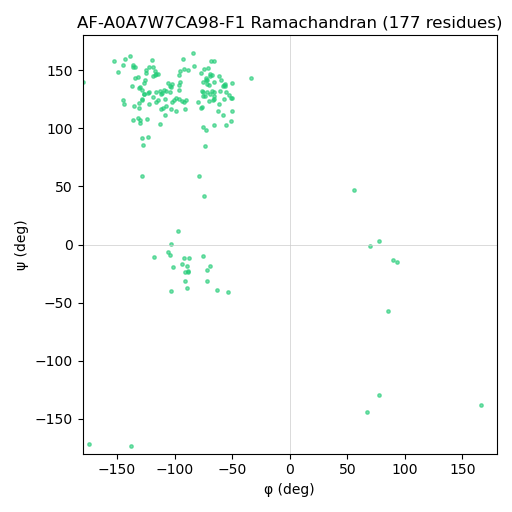LEU A 1 70 ? -7.571 -6.222 -0.025 1.00 98.25 70 LEU A O 1
ATOM 537 N N . ALA A 1 71 ? -8.649 -5.010 1.544 1.00 98.19 71 ALA A N 1
ATOM 538 C CA . ALA A 1 71 ? -8.836 -6.067 2.527 1.00 98.19 71 ALA A CA 1
ATOM 539 C C . ALA A 1 71 ? -10.230 -5.954 3.153 1.00 98.19 71 ALA A C 1
ATOM 541 O O . ALA A 1 71 ? -10.701 -4.850 3.421 1.00 98.19 71 ALA A O 1
ATOM 542 N N . ASP A 1 72 ? -10.854 -7.091 3.441 1.00 97.56 72 ASP A N 1
ATOM 543 C CA . ASP A 1 72 ? -12.081 -7.158 4.231 1.00 97.56 72 ASP A CA 1
ATOM 544 C C . ASP A 1 72 ? -11.753 -7.608 5.656 1.00 97.56 72 ASP A C 1
ATOM 546 O O . ASP A 1 72 ? -10.950 -8.521 5.871 1.00 97.56 72 ASP A O 1
ATOM 550 N N . HIS A 1 73 ? -12.378 -6.975 6.647 1.00 96.00 73 HIS A N 1
ATOM 551 C CA . HIS A 1 73 ? -12.235 -7.350 8.049 1.00 96.00 73 HIS A CA 1
ATOM 552 C C . HIS A 1 73 ? -13.596 -7.333 8.760 1.00 96.00 73 HIS A C 1
ATOM 554 O O . HIS A 1 73 ? -14.339 -6.360 8.615 1.00 96.00 73 HIS A O 1
ATOM 560 N N . PRO A 1 74 ? -13.928 -8.336 9.600 1.00 94.44 74 PRO A N 1
ATOM 561 C CA . PRO A 1 74 ? -15.251 -8.438 10.225 1.00 94.44 74 PRO A CA 1
ATOM 562 C C . PRO A 1 74 ? -15.684 -7.169 10.972 1.00 94.44 74 PRO A C 1
ATOM 564 O O . PRO A 1 74 ? -16.824 -6.720 10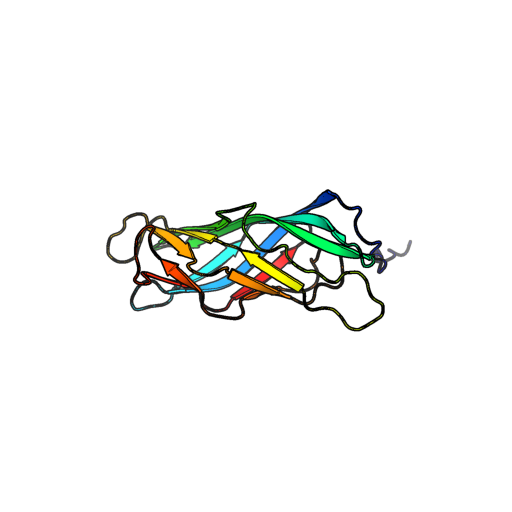.860 1.00 94.44 74 PRO A O 1
ATOM 567 N N . GLN A 1 75 ? -14.752 -6.549 11.698 1.00 93.50 75 GLN A N 1
ATOM 568 C CA . GLN A 1 75 ? -15.039 -5.364 12.509 1.00 93.50 75 GLN A CA 1
ATOM 569 C C . GLN A 1 75 ? -14.859 -4.056 11.736 1.00 93.50 75 GLN A C 1
ATOM 571 O O . GLN A 1 75 ? -15.658 -3.140 11.910 1.00 93.50 75 GLN A O 1
ATOM 576 N N . LEU A 1 76 ? -13.846 -3.979 10.864 1.00 95.19 76 LEU A N 1
ATOM 577 C CA . LEU A 1 76 ? -13.492 -2.728 10.183 1.00 95.19 76 LEU A CA 1
ATOM 578 C C . LEU A 1 76 ? -14.273 -2.517 8.881 1.00 95.19 76 LEU A C 1
ATOM 580 O O . LEU A 1 76 ? -14.233 -1.427 8.320 1.00 95.19 76 LEU A O 1
ATOM 584 N N . GLY A 1 77 ? -14.974 -3.550 8.405 1.00 96.56 77 GLY A N 1
ATOM 585 C CA . GLY A 1 77 ? -15.536 -3.570 7.061 1.00 96.56 77 GLY A CA 1
ATOM 586 C C . GLY A 1 77 ? -14.425 -3.610 6.021 1.00 96.56 77 GLY A C 1
ATOM 587 O O . GLY A 1 77 ? -13.383 -4.241 6.233 1.00 96.56 77 GLY A O 1
ATOM 588 N N . LYS A 1 78 ? -14.653 -2.924 4.905 1.00 97.94 78 LYS A N 1
ATOM 589 C CA . LYS A 1 78 ? -13.659 -2.787 3.849 1.00 97.94 78 LYS A CA 1
ATOM 590 C C . LYS A 1 78 ? -12.567 -1.792 4.248 1.00 97.94 78 LYS A C 1
ATOM 592 O O . LYS A 1 78 ? -12.848 -0.662 4.651 1.00 97.94 78 LYS A O 1
ATOM 597 N N . VAL A 1 79 ? -11.315 -2.203 4.078 1.00 98.06 79 VAL A N 1
ATOM 598 C CA . VAL A 1 79 ? -10.126 -1.359 4.213 1.00 98.06 79 VAL A CA 1
ATOM 599 C C . VAL A 1 79 ? -9.460 -1.239 2.851 1.00 98.06 79 VAL A C 1
ATOM 601 O O . VAL A 1 79 ? -9.127 -2.244 2.223 1.00 98.06 79 VAL A O 1
ATOM 604 N N . THR A 1 80 ? -9.257 -0.011 2.387 1.00 98.12 80 THR A N 1
ATOM 605 C CA . THR A 1 80 ? -8.674 0.267 1.073 1.00 98.12 80 THR A CA 1
ATOM 606 C C . THR A 1 80 ? -7.431 1.128 1.227 1.00 98.12 80 THR A C 1
ATOM 608 O O . THR A 1 80 ? -7.479 2.158 1.886 1.00 98.12 80 THR A O 1
ATOM 611 N N . ILE A 1 81 ? -6.325 0.733 0.599 1.00 97.00 81 ILE A N 1
ATOM 612 C CA . ILE A 1 81 ? -5.131 1.567 0.458 1.00 97.00 81 ILE A CA 1
ATOM 613 C C . ILE A 1 81 ? -5.057 2.014 -0.995 1.00 97.00 81 ILE A C 1
ATOM 615 O O . ILE A 1 81 ? -4.949 1.182 -1.897 1.00 97.00 81 ILE A O 1
ATOM 619 N N . THR A 1 82 ? -5.104 3.319 -1.231 1.00 95.81 82 THR A N 1
ATOM 620 C CA . THR A 1 82 ? -5.010 3.900 -2.573 1.00 95.81 82 THR A CA 1
ATOM 621 C C . THR A 1 82 ? -3.889 4.913 -2.642 1.00 95.81 82 THR A C 1
ATOM 623 O O . THR A 1 82 ? -3.556 5.555 -1.652 1.00 95.81 82 THR A O 1
ATOM 626 N N . ARG A 1 83 ? -3.280 5.073 -3.814 1.00 91.38 83 ARG A N 1
ATOM 627 C CA . ARG A 1 83 ? -2.354 6.183 -4.044 1.00 91.38 83 ARG A CA 1
ATOM 628 C C . ARG A 1 83 ? -3.125 7.486 -4.243 1.00 91.38 83 ARG A C 1
ATOM 630 O O . ARG A 1 83 ? -4.035 7.521 -5.064 1.00 91.38 83 ARG A O 1
ATOM 637 N N . THR A 1 84 ? -2.717 8.548 -3.553 1.00 84.94 84 THR A N 1
ATOM 638 C CA . THR A 1 84 ? -3.401 9.854 -3.599 1.00 84.94 84 THR A CA 1
ATOM 639 C C . THR A 1 84 ? -2.866 10.790 -4.672 1.00 84.94 84 THR A C 1
ATOM 641 O O . THR A 1 84 ? -3.628 11.578 -5.218 1.00 84.94 84 THR A O 1
ATOM 644 N N . GLU A 1 85 ? -1.574 10.711 -5.002 1.00 71.25 85 GLU A N 1
ATOM 645 C CA . GLU A 1 85 ? -0.941 11.674 -5.909 1.00 71.25 85 GLU A CA 1
ATOM 646 C C . GLU A 1 85 ? -0.106 10.970 -6.995 1.00 71.25 85 GLU A C 1
ATOM 648 O O . GLU A 1 85 ? 0.955 10.398 -6.701 1.00 71.25 85 GLU A O 1
ATOM 653 N N . PRO A 1 86 ? -0.568 10.977 -8.264 1.00 58.69 86 PRO A N 1
ATOM 654 C CA . PRO A 1 86 ? 0.138 10.339 -9.369 1.00 58.69 86 PRO A CA 1
ATOM 655 C C . PRO A 1 86 ? 1.414 11.069 -9.819 1.00 58.69 86 PRO A C 1
ATOM 657 O O . PRO A 1 86 ? 2.314 10.431 -10.383 1.00 58.69 86 PRO A O 1
ATOM 660 N N . ASP A 1 87 ? 1.515 12.366 -9.517 1.00 54.38 87 ASP A N 1
ATOM 661 C CA . ASP A 1 87 ? 2.467 13.276 -10.169 1.00 54.38 87 ASP A CA 1
ATOM 662 C C . ASP A 1 87 ? 3.502 13.910 -9.227 1.00 54.38 87 ASP A C 1
ATOM 664 O O . ASP A 1 87 ? 4.473 14.485 -9.708 1.00 54.38 87 ASP A O 1
ATOM 668 N N . SER A 1 88 ? 3.343 13.778 -7.906 1.00 50.62 88 SER A N 1
ATOM 669 C CA . SER A 1 88 ? 4.244 14.373 -6.901 1.00 50.62 88 SER A CA 1
ATOM 670 C C . SER A 1 88 ? 5.252 13.390 -6.295 1.00 50.62 88 SER A C 1
ATOM 672 O O . SER A 1 88 ? 6.253 13.805 -5.711 1.00 50.62 88 SER A O 1
ATOM 674 N N . ALA A 1 89 ? 5.000 12.081 -6.405 1.00 51.97 89 ALA A N 1
ATOM 675 C CA . ALA A 1 89 ? 5.871 11.075 -5.808 1.00 51.97 89 ALA A CA 1
ATOM 676 C C . ALA A 1 89 ? 7.196 10.977 -6.591 1.00 51.97 89 ALA A C 1
ATOM 678 O O . ALA A 1 89 ? 7.165 10.971 -7.826 1.00 51.97 89 ALA A O 1
ATOM 679 N N . PRO A 1 90 ? 8.353 10.853 -5.910 1.00 54.94 90 PRO A N 1
ATOM 680 C CA . PRO A 1 90 ? 9.637 10.713 -6.586 1.00 54.94 90 PRO A CA 1
ATOM 681 C C . PRO A 1 90 ? 9.608 9.506 -7.530 1.00 54.94 90 PRO A C 1
ATOM 683 O O . PRO A 1 90 ? 9.088 8.440 -7.181 1.00 54.94 90 PRO A O 1
ATOM 686 N N . THR A 1 91 ? 10.145 9.683 -8.742 1.00 58.84 91 THR A N 1
ATOM 687 C CA . THR A 1 91 ? 10.218 8.626 -9.756 1.00 58.84 91 THR A CA 1
ATOM 688 C C . THR A 1 91 ? 10.816 7.369 -9.133 1.00 58.84 91 THR A C 1
ATOM 690 O O . THR A 1 91 ? 11.879 7.413 -8.511 1.00 58.84 91 THR A O 1
ATOM 693 N N . SER A 1 92 ? 10.114 6.244 -9.261 1.00 60.91 92 SER A N 1
ATOM 694 C CA . SER A 1 92 ? 10.551 4.993 -8.655 1.00 60.91 92 SER A CA 1
ATOM 695 C C . SER A 1 92 ? 11.731 4.431 -9.447 1.00 60.91 92 SER A C 1
ATOM 697 O O . SER A 1 92 ? 11.710 4.314 -10.674 1.00 60.91 92 SER A O 1
ATOM 699 N N . LEU A 1 93 ? 12.815 4.122 -8.748 1.00 61.62 93 LEU A N 1
ATOM 700 C CA . LEU A 1 93 ? 14.036 3.644 -9.383 1.00 61.62 93 LEU A CA 1
ATOM 701 C C . LEU A 1 93 ? 14.006 2.122 -9.387 1.00 61.62 93 LEU A C 1
ATOM 703 O O . LEU A 1 93 ? 13.878 1.504 -8.332 1.00 61.62 93 LEU A O 1
ATOM 707 N N . VAL A 1 94 ? 14.117 1.522 -10.569 1.00 58.78 94 VAL A N 1
ATOM 708 C CA . VAL A 1 94 ? 14.313 0.080 -10.732 1.00 58.78 94 VAL A CA 1
ATOM 709 C C . VAL A 1 94 ? 15.479 -0.106 -11.679 1.00 58.78 94 VAL A C 1
ATOM 711 O O . VAL A 1 94 ? 15.353 0.150 -12.868 1.00 58.78 94 VAL A O 1
ATOM 714 N N . ASP A 1 95 ? 16.625 -0.534 -11.166 1.00 59.12 95 ASP A N 1
ATOM 715 C CA . ASP A 1 95 ? 17.760 -0.810 -12.037 1.00 59.12 95 ASP A CA 1
ATOM 716 C C . ASP A 1 95 ? 17.530 -2.130 -12.786 1.00 59.12 95 ASP A C 1
ATOM 718 O O . ASP A 1 95 ? 17.662 -3.219 -12.233 1.00 59.12 95 ASP A O 1
ATOM 722 N N . THR A 1 96 ? 17.120 -2.020 -14.047 1.00 55.44 96 THR A N 1
ATOM 723 C CA . THR A 1 96 ? 16.903 -3.160 -14.953 1.00 55.44 96 THR A CA 1
ATOM 724 C C . THR A 1 96 ? 18.035 -3.323 -15.970 1.00 55.44 96 THR A C 1
ATOM 726 O O . THR A 1 96 ? 17.976 -4.229 -16.800 1.00 55.44 96 THR A O 1
ATOM 729 N N . GLY A 1 97 ? 19.054 -2.455 -15.929 1.00 49.09 97 GLY A N 1
ATOM 730 C CA . GLY A 1 97 ? 20.085 -2.345 -16.957 1.00 49.09 97 GLY A CA 1
ATOM 731 C C . GLY A 1 97 ? 21.488 -2.427 -16.367 1.00 49.09 97 GLY A C 1
ATOM 732 O O . GLY A 1 97 ? 22.111 -1.404 -16.104 1.00 49.09 97 GLY A O 1
ATOM 733 N N . GLY A 1 98 ? 22.004 -3.644 -16.192 1.00 48.44 98 GLY A N 1
ATOM 734 C CA . GLY A 1 98 ? 23.398 -3.855 -15.809 1.00 48.44 98 GLY A CA 1
ATOM 735 C C . GLY A 1 98 ? 23.772 -5.330 -15.665 1.00 48.44 98 GLY A C 1
ATOM 736 O O . GLY A 1 98 ? 23.003 -6.132 -15.144 1.00 48.44 98 GLY A O 1
ATOM 737 N N . THR A 1 99 ? 24.967 -5.688 -16.136 1.00 45.66 99 THR A N 1
ATOM 738 C CA . THR A 1 99 ? 25.663 -6.959 -15.851 1.00 45.66 99 THR A 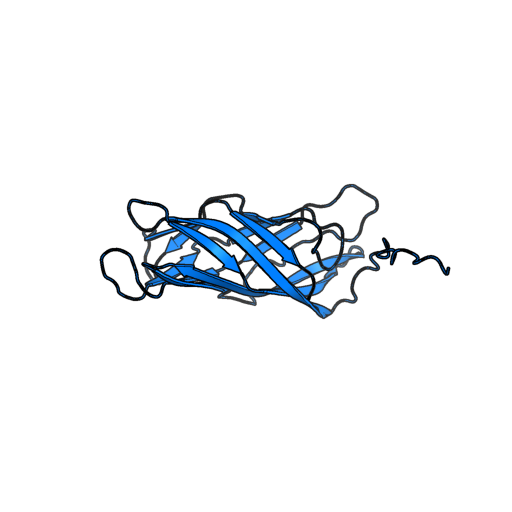CA 1
ATOM 739 C C . THR A 1 99 ? 26.267 -6.994 -14.443 1.00 45.66 99 THR A C 1
ATOM 741 O O . THR A 1 99 ? 26.708 -8.051 -13.995 1.00 45.66 99 THR A O 1
ATOM 744 N N . GLU A 1 100 ? 26.284 -5.860 -13.741 1.00 44.44 100 GLU A N 1
ATOM 745 C CA . GLU A 1 100 ? 26.703 -5.762 -12.344 1.00 44.44 100 GLU A CA 1
ATOM 746 C C . GLU A 1 100 ? 25.513 -5.894 -11.384 1.00 44.44 100 GLU A C 1
ATOM 748 O O . GLU A 1 100 ? 24.359 -5.769 -11.783 1.00 44.44 100 GLU A O 1
ATOM 753 N N . ALA A 1 101 ? 25.818 -6.244 -10.132 1.00 42.81 101 ALA A N 1
ATOM 754 C CA . ALA A 1 101 ? 24.916 -6.718 -9.082 1.00 42.81 101 ALA A CA 1
ATOM 755 C C . ALA A 1 101 ? 23.486 -6.114 -9.083 1.00 42.81 101 ALA A C 1
ATOM 757 O O . ALA A 1 101 ? 23.316 -4.922 -9.314 1.00 42.81 101 ALA A O 1
ATOM 758 N N . PRO A 1 102 ? 22.450 -6.913 -8.741 1.00 52.31 102 PRO A N 1
ATOM 759 C CA . PRO A 1 102 ? 21.046 -6.481 -8.743 1.00 52.31 102 PRO A CA 1
ATOM 760 C C . PRO A 1 102 ? 20.852 -5.163 -7.989 1.00 52.31 102 PRO A C 1
ATOM 762 O O . PRO A 1 102 ? 21.031 -5.112 -6.768 1.00 52.31 102 PRO A O 1
ATOM 765 N N . GLY A 1 103 ? 20.461 -4.112 -8.709 1.00 61.19 103 GLY A N 1
ATOM 766 C CA . GLY A 1 103 ? 20.205 -2.815 -8.105 1.00 61.19 103 GLY A CA 1
ATOM 767 C C . GLY A 1 103 ? 18.983 -2.846 -7.189 1.00 61.19 103 GLY A C 1
ATOM 768 O O . GLY A 1 103 ? 18.002 -3.567 -7.400 1.00 61.19 103 GLY A O 1
ATOM 769 N N . VAL A 1 104 ? 19.052 -2.055 -6.122 1.00 64.38 104 VAL A N 1
ATOM 770 C CA . VAL A 1 104 ? 17.929 -1.854 -5.207 1.00 64.38 104 VAL A CA 1
ATOM 771 C C . VAL A 1 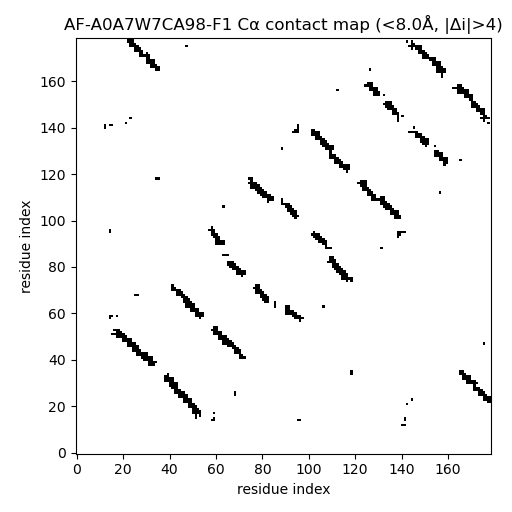104 ? 16.811 -1.136 -5.962 1.00 64.38 104 VAL A C 1
ATOM 773 O O . VAL A 1 104 ? 17.023 -0.077 -6.544 1.00 64.38 104 VAL A O 1
ATOM 776 N N . SER A 1 105 ? 15.618 -1.723 -5.954 1.00 78.94 105 SER A N 1
ATOM 777 C CA . SER A 1 105 ? 14.417 -1.147 -6.554 1.00 78.94 105 SER A CA 1
ATOM 778 C C . SER A 1 105 ? 13.574 -0.491 -5.470 1.00 78.94 105 SER A C 1
ATOM 780 O O . SER A 1 105 ? 13.237 -1.159 -4.495 1.00 78.94 105 SER A O 1
ATOM 782 N N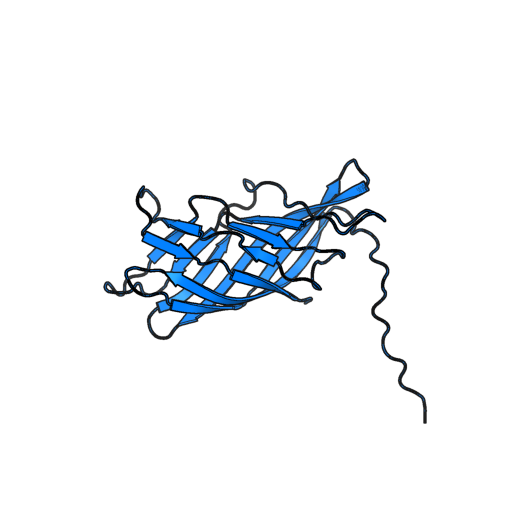 . ALA A 1 106 ? 13.208 0.779 -5.616 1.00 83.88 106 ALA A N 1
ATOM 783 C CA . ALA A 1 106 ? 12.409 1.496 -4.624 1.00 83.88 106 ALA A CA 1
ATOM 784 C C . ALA A 1 106 ? 11.189 2.158 -5.268 1.00 83.88 106 ALA A C 1
ATOM 786 O O . ALA A 1 106 ? 11.333 2.947 -6.201 1.00 83.88 106 ALA A O 1
ATOM 787 N N . LEU A 1 107 ? 10.001 1.850 -4.742 1.00 86.75 107 LEU A N 1
ATOM 788 C CA . LEU A 1 107 ? 8.749 2.532 -5.055 1.00 86.75 107 LEU A CA 1
ATOM 789 C C . LEU A 1 107 ? 8.387 3.473 -3.907 1.00 86.75 107 LEU A C 1
ATOM 791 O O . LEU A 1 107 ? 8.449 3.075 -2.744 1.00 86.75 107 LEU A O 1
ATOM 795 N N . PHE A 1 108 ? 7.973 4.693 -4.231 1.00 87.50 108 PHE A N 1
ATOM 796 C CA . PHE A 1 108 ? 7.547 5.692 -3.252 1.00 87.50 108 PHE A CA 1
ATOM 797 C C . PHE A 1 108 ? 6.088 6.063 -3.504 1.00 87.50 108 PHE A C 1
ATOM 799 O O . PHE A 1 108 ? 5.717 6.405 -4.627 1.00 87.50 108 PHE A O 1
ATOM 806 N N . LEU A 1 109 ? 5.254 5.970 -2.470 1.00 88.19 109 LEU A N 1
ATOM 807 C CA . LEU A 1 109 ? 3.806 6.110 -2.585 1.00 88.19 109 LEU A CA 1
ATOM 808 C C . LEU A 1 109 ? 3.273 7.010 -1.468 1.00 88.19 109 LEU A C 1
ATOM 810 O O . LEU A 1 109 ? 3.391 6.669 -0.295 1.00 88.19 109 LEU A O 1
ATOM 814 N N . HIS A 1 110 ? 2.643 8.130 -1.816 1.00 90.25 110 HIS A N 1
ATOM 815 C CA . HIS A 1 110 ? 1.699 8.768 -0.901 1.00 90.25 110 HIS A CA 1
ATOM 816 C C . HIS A 1 110 ? 0.380 8.011 -0.984 1.00 90.25 110 HIS A C 1
ATOM 818 O O . HIS A 1 110 ? -0.172 7.851 -2.079 1.00 90.25 110 HIS A O 1
ATOM 824 N N . CYS A 1 111 ? -0.086 7.511 0.156 1.00 92.88 111 CYS A N 1
ATOM 825 C CA . CYS A 1 111 ? -1.274 6.677 0.214 1.00 92.88 111 CYS A CA 1
ATOM 826 C C . CYS A 1 111 ? -2.365 7.315 1.074 1.00 92.88 111 CYS A C 1
ATOM 828 O O . CYS A 1 111 ? -2.082 7.908 2.116 1.00 92.88 111 CYS A O 1
ATOM 830 N N . ALA A 1 112 ? -3.609 7.104 0.658 1.00 95.50 112 ALA A N 1
ATOM 831 C CA . ALA A 1 112 ? -4.790 7.182 1.494 1.00 95.50 112 ALA A CA 1
ATOM 832 C C . ALA A 1 112 ? -5.149 5.778 1.982 1.00 95.50 112 ALA A C 1
ATOM 834 O O . ALA A 1 112 ? -4.958 4.789 1.269 1.00 95.50 112 ALA A O 1
ATOM 835 N N . VAL A 1 113 ? -5.663 5.710 3.204 1.00 97.12 113 VAL A N 1
ATOM 836 C CA . VAL A 1 113 ? -6.193 4.505 3.831 1.00 97.12 113 VAL A CA 1
ATOM 837 C C . VAL A 1 113 ? -7.628 4.796 4.247 1.00 97.12 113 VAL A C 1
ATOM 839 O O . VAL A 1 113 ? -7.870 5.553 5.186 1.00 97.12 113 VAL A O 1
ATOM 842 N N . ASP A 1 114 ? -8.568 4.195 3.534 1.00 97.62 114 ASP A N 1
ATOM 843 C CA . ASP A 1 114 ? -9.999 4.274 3.802 1.00 97.62 114 ASP A CA 1
ATOM 844 C C . ASP A 1 114 ? -10.430 3.060 4.616 1.00 97.62 114 ASP A C 1
ATOM 846 O O . ASP A 1 114 ? -10.201 1.922 4.207 1.00 97.62 114 ASP A O 1
ATOM 850 N N . ILE A 1 115 ? -11.066 3.293 5.759 1.00 97.56 115 ILE A N 1
ATOM 851 C CA . ILE A 1 115 ? -11.595 2.257 6.645 1.00 97.56 115 ILE A CA 1
ATOM 852 C C . ILE A 1 115 ? -13.090 2.506 6.803 1.00 97.56 115 ILE A C 1
ATOM 854 O O . ILE A 1 115 ? -13.495 3.564 7.280 1.00 97.56 115 ILE A O 1
ATOM 858 N N . GLU A 1 116 ? -13.917 1.536 6.426 1.00 97.69 116 GLU A N 1
ATOM 859 C CA . GLU A 1 116 ? -15.375 1.678 6.462 1.00 97.69 116 GLU A CA 1
ATOM 860 C C . GLU A 1 116 ? -15.915 1.882 7.887 1.00 97.69 116 GLU A C 1
ATOM 862 O O . GLU A 1 116 ? -16.826 2.682 8.099 1.00 97.69 116 GLU A O 1
ATOM 867 N N . ARG A 1 117 ? -15.341 1.181 8.874 1.00 95.31 117 ARG A N 1
ATOM 868 C CA . ARG A 1 117 ? -15.759 1.241 10.280 1.00 95.31 117 ARG A CA 1
ATOM 869 C C . ARG A 1 117 ? -14.556 1.326 11.215 1.00 95.31 117 ARG A C 1
ATOM 871 O O . ARG A 1 117 ? -13.838 0.353 11.425 1.00 95.31 117 ARG A O 1
ATOM 878 N N . SER A 1 118 ? -14.334 2.494 11.807 1.00 90.69 118 SER A N 1
ATOM 879 C CA . SER A 1 118 ? -13.282 2.693 12.809 1.00 90.69 118 SER A CA 1
ATOM 880 C C . SER A 1 118 ? -13.586 1.960 14.126 1.00 90.69 118 SER A C 1
ATOM 882 O O . SER A 1 118 ? -14.747 1.909 14.553 1.00 90.69 118 SER A O 1
ATOM 884 N N . PRO A 1 119 ? -12.560 1.432 14.824 1.00 86.06 119 PRO A N 1
ATOM 885 C CA . PRO A 1 119 ? -12.728 0.902 16.173 1.00 86.06 119 PRO A CA 1
ATOM 886 C C . PRO A 1 119 ? -13.305 1.961 17.122 1.00 86.06 119 PRO A C 1
ATOM 888 O O . PRO A 1 119 ? -12.891 3.118 17.108 1.00 86.06 119 PRO A O 1
ATOM 891 N N . GLY A 1 120 ? -14.263 1.571 17.961 1.00 84.75 120 GLY A N 1
ATOM 892 C CA . GLY A 1 120 ? -14.876 2.447 18.965 1.00 84.75 120 GLY A CA 1
ATOM 893 C C . GLY A 1 120 ? -16.040 3.286 18.436 1.00 84.75 120 GLY A C 1
ATOM 894 O O . GLY A 1 120 ? -17.140 3.167 18.965 1.00 84.75 120 GLY A O 1
ATOM 895 N N . SER A 1 121 ? -15.835 4.103 17.395 1.00 87.19 121 SER A N 1
ATOM 896 C CA . SER A 1 121 ? -16.897 5.002 16.902 1.00 87.19 121 SER A CA 1
ATOM 897 C C . SER A 1 121 ? -17.818 4.374 15.849 1.00 87.19 121 SER A C 1
ATOM 899 O O . SER A 1 121 ? -18.933 4.851 15.647 1.00 87.19 121 SER A O 1
ATOM 901 N N . GLY A 1 122 ? -17.349 3.338 15.142 1.00 90.25 122 GLY A N 1
ATOM 902 C CA . GLY A 1 122 ? -18.080 2.692 14.047 1.00 90.25 122 GLY A CA 1
ATOM 903 C C . GLY A 1 122 ? -18.215 3.543 12.778 1.00 90.25 122 GLY A C 1
ATOM 904 O O . GLY A 1 122 ? -18.787 3.076 11.798 1.00 90.25 122 GLY A O 1
ATOM 905 N N . ARG A 1 123 ? -17.692 4.776 12.769 1.00 93.25 123 ARG A N 1
ATOM 906 C CA . ARG A 1 123 ? -17.729 5.683 11.615 1.00 93.25 123 ARG A CA 1
ATOM 907 C C . ARG A 1 123 ? -16.600 5.394 10.637 1.00 93.25 123 ARG A C 1
ATOM 909 O O . ARG A 1 123 ? -15.531 4.941 11.055 1.00 93.25 123 ARG A O 1
ATOM 916 N N . ALA A 1 124 ? -16.824 5.738 9.373 1.00 96.00 124 ALA A N 1
ATOM 917 C CA . ALA A 1 124 ? -15.791 5.701 8.351 1.00 96.00 124 ALA A CA 1
ATOM 918 C C . ALA A 1 124 ? -14.621 6.621 8.718 1.00 96.00 124 ALA A C 1
ATOM 920 O O . ALA A 1 124 ? -14.816 7.711 9.262 1.00 96.00 124 ALA A O 1
ATOM 921 N N . LEU A 1 125 ? -13.409 6.166 8.421 1.00 95.06 125 LEU A N 1
ATOM 922 C CA . LEU A 1 125 ? -12.171 6.869 8.715 1.00 95.06 125 LEU A CA 1
ATOM 923 C C . LEU A 1 125 ? -11.327 6.951 7.447 1.00 95.06 125 LEU A C 1
ATOM 925 O O . LEU A 1 125 ? -11.016 5.932 6.835 1.00 95.06 125 LEU A O 1
ATOM 929 N N . HIS A 1 126 ? -10.955 8.173 7.081 1.00 96.25 126 HIS A N 1
ATOM 930 C CA . HIS A 1 126 ? -10.061 8.454 5.967 1.00 96.25 126 HIS A CA 1
ATOM 931 C C . HIS A 1 126 ? -8.734 8.958 6.521 1.00 96.25 126 HIS A C 1
ATOM 933 O O . HIS A 1 126 ? -8.686 9.997 7.187 1.00 96.25 126 HIS A O 1
ATOM 939 N N . LEU A 1 127 ? -7.667 8.209 6.267 1.00 96.12 127 LEU A N 1
ATOM 940 C CA . LEU A 1 127 ? -6.321 8.522 6.725 1.00 96.12 127 LEU A CA 1
ATOM 941 C C . LEU A 1 127 ? -5.380 8.705 5.541 1.00 96.12 127 LEU A C 1
ATOM 943 O O . LEU A 1 127 ? -5.613 8.184 4.456 1.00 96.12 127 LEU A O 1
ATOM 947 N N . ARG A 1 128 ? -4.267 9.394 5.769 1.00 95.06 128 ARG A N 1
ATOM 948 C CA . ARG A 1 128 ? -3.183 9.568 4.803 1.00 95.06 128 ARG A CA 1
ATOM 949 C C . ARG A 1 128 ? -1.829 9.338 5.448 1.00 95.06 128 ARG A C 1
ATOM 951 O O . ARG A 1 128 ? -1.644 9.580 6.640 1.00 95.06 128 ARG A O 1
ATOM 958 N N . THR A 1 129 ? -0.865 8.921 4.644 1.00 93.38 129 THR A N 1
ATOM 959 C CA . THR A 1 129 ? 0.534 8.813 5.065 1.00 93.38 129 THR A CA 1
ATOM 960 C C . THR A 1 129 ? 1.175 10.204 5.146 1.00 93.38 129 THR A C 1
ATOM 962 O O . THR A 1 129 ? 1.131 10.938 4.156 1.00 93.38 129 THR A O 1
ATOM 965 N N . SER A 1 130 ? 1.805 10.565 6.270 1.00 85.88 130 SER A N 1
ATOM 966 C CA . SER A 1 130 ? 2.551 11.839 6.397 1.00 85.88 130 SER A CA 1
ATOM 967 C C . SER A 1 130 ? 3.856 11.848 5.604 1.00 85.88 130 SER A C 1
ATOM 969 O O . SER A 1 130 ? 4.289 12.883 5.104 1.00 85.88 130 SER A O 1
ATOM 971 N N . THR A 1 131 ? 4.474 10.677 5.462 1.00 88.38 131 THR A N 1
ATOM 972 C CA . THR A 1 131 ? 5.668 10.459 4.646 1.00 88.38 131 THR A CA 1
ATOM 973 C C . THR A 1 131 ? 5.385 9.392 3.594 1.00 88.38 131 THR A C 1
ATOM 975 O O . THR A 1 131 ? 4.543 8.524 3.838 1.00 88.38 131 THR A O 1
ATOM 978 N N . PRO A 1 132 ? 6.069 9.413 2.436 1.00 88.69 132 PRO A N 1
ATOM 979 C CA . PRO A 1 132 ? 5.874 8.386 1.425 1.00 88.69 132 PRO A CA 1
ATOM 980 C C . PRO A 1 132 ? 6.106 6.984 2.000 1.00 88.69 132 PRO A C 1
ATOM 982 O O . PRO A 1 132 ? 7.141 6.711 2.618 1.00 88.69 132 PRO A O 1
ATOM 985 N N . LEU A 1 133 ? 5.171 6.073 1.738 1.00 90.69 133 LEU A N 1
ATOM 986 C CA . LEU A 1 133 ? 5.394 4.643 1.870 1.00 90.69 133 LEU A CA 1
ATOM 987 C C . LEU A 1 133 ? 6.490 4.247 0.877 1.00 90.69 133 LEU A C 1
ATOM 989 O O . LEU A 1 133 ? 6.310 4.337 -0.337 1.00 90.69 133 LEU A O 1
ATOM 993 N N . GLN A 1 134 ? 7.624 3.802 1.407 1.00 91.12 134 GLN A N 1
ATOM 994 C CA . GLN A 1 134 ? 8.743 3.315 0.615 1.00 91.12 134 GLN A CA 1
ATOM 995 C C . GLN A 1 134 ? 8.714 1.789 0.567 1.00 91.12 134 GLN A C 1
ATOM 997 O O . GLN A 1 134 ? 8.906 1.133 1.589 1.00 91.12 134 GLN A O 1
ATOM 1002 N N . LEU A 1 135 ? 8.510 1.229 -0.621 1.00 90.88 135 LEU A N 1
ATOM 1003 C CA . LEU A 1 135 ? 8.559 -0.202 -0.891 1.00 90.88 135 LEU A CA 1
ATOM 1004 C C . LEU A 1 135 ? 9.874 -0.536 -1.591 1.00 90.88 135 LEU A C 1
ATOM 1006 O O . LEU A 1 135 ? 10.117 -0.086 -2.706 1.00 90.88 135 LEU A O 1
ATOM 1010 N N . VAL A 1 136 ? 10.718 -1.339 -0.949 1.00 90.25 136 VAL A N 1
ATOM 1011 C CA . VAL A 1 136 ? 12.045 -1.701 -1.458 1.00 90.25 136 VAL A CA 1
ATOM 1012 C C . VAL A 1 136 ? 12.081 -3.173 -1.842 1.00 90.25 136 VAL A C 1
ATOM 1014 O O . VAL A 1 136 ? 11.700 -4.038 -1.056 1.00 90.25 136 VAL A O 1
ATOM 1017 N N . GLY A 1 137 ? 12.559 -3.453 -3.045 1.00 88.00 137 GLY A N 1
ATOM 1018 C CA . GLY A 1 137 ? 12.755 -4.787 -3.592 1.00 88.00 137 GLY A CA 1
ATOM 1019 C C . GLY A 1 137 ? 14.078 -4.885 -4.347 1.00 88.00 137 GLY A C 1
ATOM 1020 O O . GLY A 1 137 ? 14.897 -3.966 -4.349 1.00 88.00 137 GLY A O 1
ATOM 1021 N N . ARG A 1 138 ? 14.290 -6.023 -4.998 1.00 81.94 138 ARG A N 1
ATOM 1022 C CA . ARG A 1 138 ? 15.460 -6.296 -5.843 1.00 81.94 138 ARG A CA 1
ATOM 1023 C C . ARG A 1 138 ? 14.978 -6.799 -7.199 1.00 81.94 138 ARG A C 1
ATOM 1025 O O . ARG A 1 138 ? 15.231 -7.930 -7.593 1.00 81.94 138 ARG A O 1
ATOM 1032 N N . ALA A 1 139 ? 14.187 -5.988 -7.891 1.00 74.56 139 ALA A N 1
ATOM 1033 C CA . ALA A 1 139 ? 13.655 -6.408 -9.172 1.00 74.56 139 ALA A CA 1
ATOM 1034 C C . ALA A 1 139 ? 14.774 -6.466 -10.217 1.00 74.56 139 ALA A C 1
ATOM 1036 O O . ALA A 1 139 ? 15.470 -5.488 -10.457 1.00 74.56 139 ALA A O 1
ATOM 1037 N N . ARG A 1 140 ? 14.929 -7.637 -10.834 1.00 70.69 140 ARG A N 1
ATOM 1038 C CA . ARG A 1 140 ? 15.943 -7.908 -11.870 1.00 70.69 140 ARG A CA 1
ATOM 1039 C C . ARG A 1 140 ? 15.365 -7.944 -13.276 1.00 70.69 140 ARG A C 1
ATOM 1041 O O . ARG A 1 140 ? 16.093 -8.092 -14.247 1.00 70.69 140 ARG A O 1
ATOM 1048 N N . THR A 1 141 ? 14.044 -7.918 -13.368 1.00 70.94 141 THR A N 1
ATOM 1049 C CA . THR A 1 141 ? 13.292 -8.079 -14.604 1.00 70.94 141 THR A CA 1
ATOM 1050 C C . THR A 1 141 ? 12.185 -7.044 -14.646 1.00 70.94 141 THR A C 1
ATOM 1052 O O . THR A 1 141 ? 11.719 -6.556 -13.612 1.00 70.94 141 THR A O 1
ATOM 1055 N N . PHE A 1 142 ? 11.775 -6.706 -15.863 1.00 71.81 142 PHE A N 1
ATOM 1056 C CA . PHE A 1 142 ? 10.553 -5.964 -16.094 1.00 71.81 142 PHE A CA 1
ATOM 1057 C C . PHE A 1 142 ? 9.535 -6.871 -16.804 1.00 71.81 142 PHE A C 1
ATOM 1059 O O . PHE A 1 142 ? 9.887 -7.453 -17.833 1.00 71.81 142 PHE A O 1
ATOM 1066 N N . PRO A 1 143 ? 8.292 -6.976 -16.303 1.00 75.56 143 PRO A N 1
ATOM 1067 C CA . PRO A 1 143 ? 7.819 -6.396 -15.045 1.00 75.56 143 PRO A CA 1
ATOM 1068 C C . PRO A 1 143 ? 8.455 -7.047 -13.798 1.00 75.56 143 PRO A C 1
ATOM 1070 O O . PRO A 1 143 ? 8.898 -8.193 -13.863 1.00 75.56 143 PRO A O 1
ATOM 1073 N N . PRO A 1 144 ? 8.475 -6.349 -12.646 1.00 79.62 144 PRO A N 1
ATOM 1074 C CA . PRO A 1 144 ? 9.128 -6.808 -11.419 1.00 79.62 144 PRO A CA 1
ATOM 1075 C C . PRO A 1 144 ? 8.296 -7.855 -10.644 1.00 79.62 144 PRO A C 1
ATOM 1077 O O . PRO A 1 144 ? 7.930 -7.637 -9.494 1.00 79.62 144 PRO A O 1
ATOM 1080 N N . VAL A 1 145 ? 7.968 -8.989 -11.271 1.00 81.06 145 VAL A N 1
ATOM 1081 C CA . VAL A 1 145 ? 7.032 -10.006 -10.731 1.00 81.06 145 VAL A CA 1
ATOM 1082 C C . VAL A 1 145 ? 7.693 -11.121 -9.913 1.00 81.06 145 VAL A C 1
ATOM 1084 O O . VAL A 1 145 ? 7.012 -11.904 -9.262 1.00 81.06 145 VAL A O 1
ATOM 1087 N N . SER A 1 146 ? 9.021 -11.242 -9.944 1.00 73.19 146 SER A N 1
ATOM 1088 C CA . SER A 1 146 ? 9.717 -12.389 -9.341 1.00 73.19 146 SER A CA 1
ATOM 1089 C C . SER A 1 146 ? 10.137 -12.184 -7.885 1.00 73.19 146 SER A C 1
ATOM 1091 O O . SER A 1 146 ? 10.357 -13.160 -7.170 1.00 73.19 146 SER A O 1
ATOM 1093 N N . GLU A 1 147 ? 10.294 -10.935 -7.441 1.00 82.38 147 GLU A N 1
ATOM 1094 C CA . GLU A 1 147 ? 10.829 -10.610 -6.117 1.00 82.38 147 GLU A CA 1
ATOM 1095 C C . GLU A 1 147 ? 9.876 -9.680 -5.354 1.00 82.38 147 GLU A C 1
ATOM 1097 O O . GLU A 1 147 ? 9.304 -8.760 -5.940 1.00 82.38 147 GLU A O 1
ATOM 1102 N N . PRO A 1 148 ? 9.680 -9.900 -4.043 1.00 90.62 148 PRO A N 1
ATOM 1103 C CA . PRO A 1 148 ? 8.785 -9.068 -3.262 1.00 90.62 148 PRO A CA 1
ATOM 1104 C C . PRO A 1 148 ? 9.388 -7.700 -2.966 1.00 90.62 148 PRO A C 1
ATOM 1106 O O . PRO A 1 148 ? 10.591 -7.560 -2.736 1.00 90.62 148 PRO A O 1
ATOM 1109 N N . PHE A 1 149 ? 8.506 -6.722 -2.827 1.00 92.44 149 PHE A N 1
ATOM 1110 C CA . PHE A 1 149 ? 8.832 -5.438 -2.235 1.00 92.44 149 PHE A CA 1
ATOM 1111 C C . PHE A 1 149 ? 8.475 -5.447 -0.748 1.00 92.44 149 PHE A C 1
ATOM 1113 O O . PHE A 1 149 ? 7.549 -6.135 -0.317 1.00 92.44 149 PHE A O 1
ATOM 1120 N N . ARG A 1 150 ? 9.215 -4.698 0.064 1.00 94.69 150 ARG A N 1
ATOM 1121 C CA . ARG A 1 150 ? 8.993 -4.588 1.508 1.00 94.69 150 ARG A CA 1
ATOM 1122 C C . ARG A 1 150 ? 8.981 -3.133 1.926 1.00 94.69 150 ARG A C 1
ATOM 1124 O O . ARG A 1 150 ? 9.881 -2.390 1.529 1.00 94.69 150 ARG A O 1
ATOM 1131 N N . SER A 1 151 ? 8.016 -2.747 2.751 1.00 94.44 151 SER A N 1
ATOM 1132 C CA . SER A 1 151 ? 8.143 -1.493 3.476 1.00 94.44 151 SER A CA 1
ATOM 1133 C C . SER A 1 151 ? 9.228 -1.627 4.541 1.00 94.44 151 SER A C 1
ATOM 1135 O O . SER A 1 151 ? 9.376 -2.667 5.182 1.00 94.44 151 SER A O 1
ATOM 1137 N N . GLN A 1 152 ? 10.059 -0.594 4.656 1.00 88.62 152 GLN A N 1
ATOM 1138 C CA . GLN A 1 152 ? 11.246 -0.619 5.520 1.00 88.62 152 GLN A CA 1
ATOM 1139 C C . GLN A 1 152 ? 10.949 -0.174 6.952 1.00 88.62 152 GLN A C 1
ATOM 1141 O O . GLN A 1 152 ? 11.684 -0.512 7.873 1.00 88.62 152 GLN A O 1
ATOM 1146 N N . ARG A 1 153 ? 9.883 0.605 7.136 1.00 93.44 153 ARG A N 1
ATOM 1147 C CA . ARG A 1 153 ? 9.534 1.238 8.404 1.00 93.44 153 ARG A CA 1
ATOM 1148 C C . ARG A 1 153 ? 8.029 1.262 8.599 1.00 93.44 153 ARG A C 1
ATOM 1150 O O . ARG A 1 153 ? 7.279 1.191 7.623 1.00 93.44 153 ARG A O 1
ATOM 1157 N N . THR A 1 154 ? 7.628 1.416 9.853 1.00 94.94 154 THR A N 1
ATOM 1158 C CA . THR A 1 154 ? 6.261 1.776 10.210 1.00 94.94 154 THR A CA 1
ATOM 1159 C C . THR A 1 154 ? 5.893 3.099 9.542 1.00 94.94 154 THR A C 1
ATOM 1161 O O . THR A 1 154 ? 6.703 4.029 9.506 1.00 94.94 154 THR A O 1
ATOM 1164 N N . VAL A 1 155 ? 4.687 3.176 8.986 1.00 94.50 155 VAL A N 1
ATOM 1165 C CA . VAL A 1 155 ? 4.169 4.386 8.344 1.00 94.50 155 VAL A CA 1
ATOM 1166 C C . VAL A 1 155 ? 3.025 4.926 9.175 1.00 94.50 155 VAL A C 1
ATOM 1168 O O . VAL A 1 155 ? 2.002 4.268 9.331 1.00 94.50 155 VAL A O 1
ATOM 1171 N N . GLU A 1 156 ? 3.210 6.124 9.708 1.00 96.00 156 GLU A N 1
ATOM 1172 C CA . GLU A 1 156 ? 2.186 6.819 10.475 1.00 96.00 156 GLU A CA 1
ATOM 1173 C C . GLU A 1 156 ? 1.060 7.323 9.568 1.00 96.00 156 GLU A C 1
ATOM 1175 O O . GLU A 1 156 ? 1.279 7.787 8.441 1.00 96.00 156 GLU A O 1
ATOM 1180 N N . LEU A 1 157 ? -0.157 7.221 10.088 1.00 95.88 157 LEU A N 1
ATOM 1181 C CA . LEU A 1 157 ? -1.394 7.572 9.417 1.00 95.88 157 LEU A CA 1
ATOM 1182 C C . LEU A 1 157 ? -2.064 8.730 10.152 1.00 95.88 157 LEU A C 1
ATOM 1184 O O . LEU A 1 157 ? -2.251 8.684 11.366 1.00 95.88 157 LEU A O 1
ATOM 1188 N N . TYR A 1 158 ? -2.468 9.744 9.400 1.00 95.81 158 TYR A N 1
ATOM 1189 C CA . TYR A 1 158 ? -3.048 10.981 9.915 1.00 95.81 158 TYR A CA 1
ATOM 1190 C C . TYR A 1 158 ? -4.401 11.220 9.274 1.00 95.81 158 TYR A C 1
ATOM 1192 O O . TYR A 1 158 ? -4.580 10.922 8.092 1.00 95.81 158 TYR A O 1
ATOM 1200 N N . GLN A 1 159 ? -5.330 11.824 10.006 1.00 94.19 159 GLN A N 1
ATOM 1201 C CA . GLN A 1 159 ? -6.484 12.430 9.353 1.00 94.19 159 GLN A CA 1
ATOM 1202 C C . GLN A 1 159 ? -6.051 13.695 8.587 1.00 94.19 159 GLN A C 1
ATOM 1204 O O . GLN A 1 159 ? -5.045 14.335 8.924 1.00 94.19 159 GLN A O 1
ATOM 1209 N N . PRO A 1 160 ? -6.758 14.066 7.508 1.00 90.00 160 PRO A N 1
ATOM 1210 C CA . PRO A 1 160 ? -6.510 15.329 6.825 1.00 90.00 160 PRO A CA 1
ATOM 1211 C C . PRO A 1 160 ? -6.644 16.519 7.785 1.00 90.00 160 PRO A C 1
ATOM 1213 O O . PRO A 1 160 ? -7.679 16.683 8.417 1.00 90.00 160 PRO A O 1
ATOM 1216 N N . GLY A 1 161 ? -5.606 17.355 7.864 1.00 88.62 161 GLY A N 1
ATOM 1217 C CA . GLY A 1 161 ? -5.568 18.529 8.749 1.00 88.62 161 GLY A CA 1
ATOM 1218 C C . GLY A 1 161 ? -4.939 18.289 10.126 1.00 88.62 161 GLY A C 1
ATOM 1219 O O . GLY A 1 161 ? -4.531 19.257 10.762 1.00 88.62 161 GLY A O 1
ATOM 1220 N N . ASP A 1 162 ? -4.766 17.033 10.538 1.00 91.56 162 ASP A N 1
ATOM 1221 C CA . ASP A 1 162 ? -4.249 16.708 11.868 1.00 91.56 162 ASP A CA 1
ATOM 1222 C C . ASP A 1 162 ? -2.718 16.630 11.905 1.00 91.56 162 ASP A C 1
ATOM 1224 O O . ASP A 1 162 ? -2.060 16.258 10.929 1.00 91.56 162 ASP A O 1
ATOM 1228 N N . SER A 1 163 ? -2.152 16.951 13.071 1.00 90.25 163 SER A N 1
ATOM 1229 C CA . SER A 1 163 ? -0.713 16.879 13.369 1.00 90.25 163 SER A CA 1
ATOM 1230 C C . SER A 1 163 ? -0.326 15.702 14.268 1.00 90.25 163 SER A C 1
ATOM 1232 O O . SER A 1 163 ? 0.862 15.460 14.480 1.00 90.25 163 SER A O 1
ATOM 1234 N N . VAL A 1 164 ? -1.309 14.957 14.780 1.00 93.25 164 VAL A N 1
ATOM 1235 C CA . VAL A 1 164 ? -1.111 13.784 15.642 1.00 93.25 164 VAL A CA 1
ATOM 1236 C C . VAL A 1 164 ? -1.479 12.523 14.856 1.00 93.25 164 VAL A C 1
ATOM 1238 O O . VAL A 1 164 ? -2.526 12.508 14.202 1.00 93.25 164 VAL A O 1
ATOM 1241 N N . PRO A 1 165 ? -0.645 11.467 14.881 1.00 94.25 165 PRO A N 1
ATOM 1242 C CA . PRO A 1 165 ? -0.959 10.233 14.180 1.00 94.25 165 PRO A CA 1
ATOM 1243 C C . PRO A 1 165 ? -2.155 9.531 14.831 1.00 94.25 165 PRO A C 1
ATOM 1245 O O . PRO A 1 165 ? -2.202 9.323 16.041 1.00 94.25 165 PRO A O 1
ATOM 1248 N N . MET A 1 166 ? -3.109 9.124 13.998 1.00 94.12 166 MET A N 1
ATOM 1249 C CA . MET A 1 166 ? -4.301 8.365 14.389 1.00 94.12 166 MET A CA 1
ATOM 1250 C C . MET A 1 166 ? -4.074 6.850 14.357 1.00 94.12 166 MET A C 1
ATOM 1252 O O . MET A 1 166 ? -4.831 6.080 14.950 1.00 94.12 166 MET A O 1
ATOM 1256 N N . GLY A 1 167 ? -3.035 6.412 13.649 1.00 94.81 167 GLY A N 1
ATOM 1257 C CA . GLY A 1 167 ? -2.677 5.010 13.528 1.00 94.81 167 GLY A CA 1
ATOM 1258 C C . GLY A 1 167 ? -1.378 4.811 12.771 1.00 94.81 167 GLY A C 1
ATOM 1259 O O . GLY A 1 167 ? -0.676 5.768 12.439 1.00 94.81 167 GLY A O 1
ATOM 1260 N N . SER A 1 168 ? -1.064 3.559 12.471 1.00 96.25 168 SER A N 1
ATOM 1261 C CA . SER A 1 168 ? 0.110 3.222 11.676 1.00 96.25 168 SER A CA 1
ATOM 1262 C C . SER A 1 168 ? -0.045 1.912 10.911 1.00 96.25 168 SER A C 1
ATOM 1264 O O . SER A 1 168 ? -0.852 1.051 11.261 1.00 96.25 168 SER A O 1
ATOM 1266 N N . LEU A 1 169 ? 0.741 1.773 9.845 1.00 96.12 169 LEU A N 1
ATOM 1267 C CA . LEU A 1 169 ? 0.977 0.510 9.154 1.00 96.12 169 LEU A CA 1
ATOM 1268 C C . LEU A 1 169 ? 2.342 -0.030 9.567 1.00 96.12 169 LEU A C 1
ATOM 1270 O O . LEU A 1 169 ? 3.353 0.644 9.358 1.00 96.12 169 LEU A O 1
ATOM 1274 N N . ASP A 1 170 ? 2.378 -1.243 10.104 1.00 96.12 170 ASP A N 1
ATOM 1275 C CA . ASP A 1 170 ? 3.619 -1.955 10.405 1.00 96.12 170 ASP A CA 1
ATOM 1276 C C . ASP A 1 170 ? 4.387 -2.302 9.124 1.00 96.12 170 ASP A C 1
ATOM 1278 O O . ASP A 1 170 ? 3.781 -2.404 8.056 1.00 96.12 170 ASP A O 1
ATOM 1282 N N . PRO A 1 171 ? 5.709 -2.542 9.192 1.00 96.31 171 PRO A N 1
ATOM 1283 C CA . PRO A 1 171 ? 6.464 -3.045 8.056 1.00 96.31 171 PRO A CA 1
ATOM 1284 C C . PRO A 1 171 ? 5.814 -4.292 7.438 1.00 96.31 171 PRO A C 1
ATOM 1286 O O . PRO A 1 171 ? 5.563 -5.287 8.118 1.00 96.31 171 PRO A O 1
ATOM 1289 N N . PHE A 1 172 ? 5.564 -4.259 6.130 1.00 96.00 172 PHE A N 1
ATOM 1290 C CA . PHE A 1 172 ? 4.852 -5.307 5.412 1.00 96.00 172 PHE A CA 1
ATOM 1291 C C . PHE A 1 172 ? 5.486 -5.622 4.062 1.00 96.00 172 PHE A C 1
ATOM 1293 O O . PHE A 1 172 ? 6.290 -4.873 3.504 1.00 96.00 172 PHE A O 1
ATOM 1300 N N . ARG A 1 173 ? 5.123 -6.786 3.527 1.00 95.81 173 ARG A N 1
ATOM 1301 C CA . ARG A 1 173 ? 5.600 -7.296 2.242 1.00 95.81 173 ARG A CA 1
ATOM 1302 C C . ARG A 1 173 ? 4.500 -7.169 1.195 1.00 95.81 173 ARG A C 1
ATOM 1304 O O . ARG A 1 173 ? 3.366 -7.529 1.473 1.00 95.81 173 ARG A O 1
ATOM 1311 N N . VAL A 1 174 ? 4.866 -6.763 -0.017 1.00 95.50 174 VAL A N 1
ATOM 1312 C CA . VAL A 1 174 ? 4.025 -6.787 -1.217 1.00 95.50 174 VAL A CA 1
ATOM 1313 C C . VAL A 1 174 ? 4.641 -7.746 -2.230 1.00 95.50 174 VAL A C 1
ATOM 1315 O O . VAL A 1 174 ? 5.798 -7.605 -2.624 1.00 95.50 174 VAL A O 1
ATOM 1318 N N . ASN A 1 175 ? 3.871 -8.740 -2.650 1.00 94.31 175 ASN A N 1
ATOM 1319 C CA . ASN A 1 175 ? 4.199 -9.630 -3.754 1.00 94.31 175 ASN A CA 1
ATOM 1320 C C . ASN A 1 175 ? 3.524 -9.112 -5.015 1.00 94.31 175 ASN A C 1
ATOM 1322 O O . ASN A 1 175 ? 2.337 -8.791 -4.972 1.00 94.31 175 ASN A O 1
ATOM 1326 N N . LEU A 1 176 ? 4.271 -9.049 -6.112 1.00 90.88 176 LEU A N 1
ATOM 1327 C CA . LEU A 1 176 ? 3.735 -8.664 -7.409 1.00 90.88 176 LEU A CA 1
ATOM 1328 C C . LEU A 1 176 ? 3.574 -9.905 -8.283 1.00 90.88 176 LEU A C 1
ATOM 1330 O O . LEU A 1 176 ? 4.456 -10.757 -8.304 1.00 90.88 176 LEU A O 1
ATOM 1334 N N . GLY A 1 177 ? 2.448 -10.007 -8.978 1.00 86.12 177 GLY A N 1
ATOM 1335 C CA . GLY A 1 177 ? 2.157 -11.069 -9.937 1.00 86.12 177 GLY A CA 1
ATOM 1336 C C . GLY A 1 177 ? 1.935 -10.503 -11.336 1.00 86.12 177 GLY A C 1
ATOM 1337 O O . GLY A 1 177 ? 1.526 -9.349 -11.484 1.00 86.12 177 GLY A O 1
ATOM 1338 N N . GLY A 1 178 ? 2.212 -11.320 -12.355 1.00 78.94 178 GLY A N 1
ATOM 1339 C CA . GLY A 1 178 ? 1.766 -11.038 -13.718 1.00 78.94 178 GLY A CA 1
ATOM 1340 C C . GLY A 1 178 ? 0.248 -11.187 -13.823 1.00 78.94 178 GLY A C 1
ATOM 1341 O O . GLY A 1 178 ? -0.333 -12.010 -13.112 1.00 78.94 178 GLY A O 1
ATOM 1342 N N . CYS A 1 179 ? -0.362 -10.367 -14.675 1.00 56.53 179 CYS A N 1
ATOM 1343 C CA . CYS A 1 179 ? -1.742 -10.541 -15.117 1.00 56.53 179 CYS A CA 1
ATOM 1344 C C . CYS A 1 179 ? -1.793 -11.450 -16.347 1.00 56.53 179 CYS A C 1
ATOM 1346 O O . CYS A 1 179 ? -0.834 -11.387 -17.152 1.00 56.53 179 CYS A O 1
#

Mean predicted aligned error: 8.63 Å

Organism: NCBI:txid43355

Secondary structure (DSSP, 8-state):
-------------PPPPTT-EEEEEEEEEEEEEEETTEEEEEEEEEEEEEEEEE-TTSPEEEEEEEEEEEEEETTTEEEEEEES-TTTSPPEE-----SSS-PPEEEEE-EEEEESS-TTT-S-EEEEESS-EEEEE---SSS--SS-EEE-S-EEEE-TT-SS--EEEPP-EEEEEE-

Solvent-accessible surface area (backbone atoms only — not comparable to full-atom values): 9623 Å² total; per-residue (Å²): 139,83,78,83,76,77,84,72,79,74,92,66,69,69,75,74,59,59,70,45,70,45,69,28,35,31,38,26,62,64,32,33,40,32,57,78,91,56,70,42,76,37,56,29,40,44,36,36,27,38,26,31,33,77,41,97,83,70,31,43,32,33,35,64,65,44,43,39,34,39,26,78,40,96,79,32,38,52,37,36,40,34,57,72,55,72,82,78,47,64,77,18,44,34,44,55,56,68,98,60,77,81,29,72,16,40,42,47,37,41,35,34,40,41,30,49,20,36,86,94,76,57,43,66,40,65,30,30,42,83,56,62,49,47,33,42,28,58,29,68,42,78,76,51,43,89,42,53,29,28,36,84,54,69,43,50,23,19,43,89,93,55,92,61,71,60,30,33,36,46,57,32,47,37,39,35,37,79,115

Radius of gyration: 18.3 Å; Cα contacts (8 Å, |Δi|>4): 464; chains: 1; bounding box: 45×59×49 Å

Nearest PDB structures (foldseek):
  6ubl-assembly1_B  TM=7.795E-01  e=3.069E-07  Micromonospora chersina
  9bd1-assembly1_A  TM=2.836E-01  e=2.864E+00  Homo sapiens
  1lsh-assembly1_A  TM=2.232E-01  e=2.046E+00  Ichthyomyzon unicuspis

Foldseek 3Di:
DDDDDPPPPDPDFPDDDAFDKAKWKKWWFQKWKFFPDDTDGWTKIDIWIWGWHDDPVRFTWIQTQWDWIWTADPQQGIKIKIADDRPPWPTWGAGQDDPDDQDKTKDWGWIWIWTPQGPPPGHIAIKTFPGTFIWIWRQNHPVSQPIKTKGPAKTFIDGVPDPDGRIIIGIIIMHIHHD